Protein AF-A0A2P4P9B9-F1 (afdb_monomer)

pLDDT: mean 71.35, std 12.11, range [31.42, 93.81]

Solvent-accessible surface area (backbone atom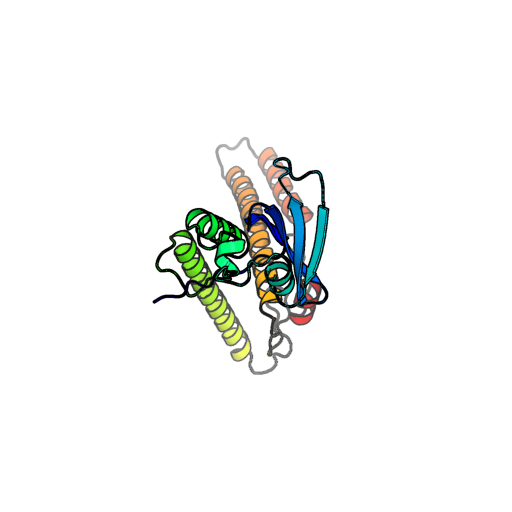s only — not comparable to full-atom values): 14260 Å² total; per-residue (Å²): 132,88,76,79,84,76,82,82,55,75,69,44,70,40,79,41,77,56,94,83,26,27,35,42,39,35,33,42,74,56,95,95,36,67,33,29,35,39,36,30,22,46,79,48,88,81,68,73,61,75,74,47,71,53,76,31,74,68,53,60,54,67,60,28,54,76,67,74,49,68,86,76,68,47,71,45,59,69,63,43,60,72,38,67,68,54,42,48,52,50,49,51,56,44,42,75,77,42,66,73,80,64,80,85,77,75,89,80,50,72,69,53,55,50,48,53,51,53,50,52,52,48,53,54,48,52,51,53,54,47,52,54,49,50,50,59,57,64,74,43,76,85,79,65,88,71,45,68,57,97,40,33,33,54,60,94,83,64,79,92,68,54,73,71,57,48,53,54,50,52,54,55,48,54,53,49,51,50,51,52,51,54,52,52,50,51,53,48,53,56,52,55,73,62,56,86,90,69,88,90,45,64,66,60,46,54,52,51,50,48,52,55,50,46,52,35,58,78,66,50,71,77,75,77,65,80,43,42,54,71,59,56,49,62,76,77,107

Radius of gyration: 29.85 Å; Cα contacts (8 Å, |Δi|>4): 187; chains: 1; bounding box: 79×37×82 Å

Structure (mmCIF, N/CA/C/O backbone):
data_AF-A0A2P4P9B9-F1
#
_entry.id   AF-A0A2P4P9B9-F1
#
loop_
_atom_site.group_PDB
_atom_site.id
_atom_site.type_symbol
_atom_site.label_atom_id
_atom_site.label_alt_id
_atom_site.label_comp_id
_atom_site.label_asym_id
_atom_site.label_entity_id
_atom_site.label_seq_id
_atom_site.pdbx_PDB_ins_code
_atom_site.Cartn_x
_atom_site.Cartn_y
_atom_site.Cartn_z
_atom_site.occupancy
_atom_site.B_iso_or_equiv
_atom_site.auth_seq_id
_atom_site.auth_comp_id
_atom_site.auth_asym_id
_atom_site.auth_atom_id
_atom_site.pdbx_PDB_model_num
ATOM 1 N N . THR A 1 1 ? 22.111 18.337 -2.304 1.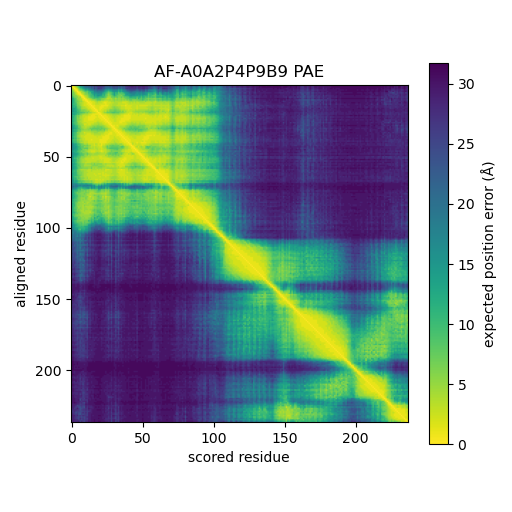00 34.78 1 THR A N 1
ATOM 2 C CA . THR A 1 1 ? 21.218 18.073 -3.449 1.00 34.78 1 THR A CA 1
ATOM 3 C C . THR A 1 1 ? 20.409 16.852 -3.102 1.00 34.78 1 THR A C 1
ATOM 5 O O . THR A 1 1 ? 20.948 15.753 -3.118 1.00 34.78 1 THR A O 1
ATOM 8 N N . ASP A 1 2 ? 19.164 17.063 -2.679 1.00 31.42 2 ASP A N 1
ATOM 9 C CA . ASP A 1 2 ? 18.254 15.993 -2.270 1.00 31.42 2 ASP A CA 1
ATOM 10 C C . ASP A 1 2 ? 17.990 15.059 -3.449 1.00 31.42 2 ASP A C 1
ATOM 12 O O . ASP A 1 2 ? 17.273 15.388 -4.394 1.00 31.42 2 ASP A O 1
ATOM 16 N N . GLN A 1 3 ? 18.625 13.889 -3.428 1.00 39.78 3 GLN A N 1
ATOM 17 C CA . GLN A 1 3 ? 18.337 12.828 -4.379 1.00 39.78 3 GLN A CA 1
ATOM 18 C C . GLN A 1 3 ? 17.002 12.205 -3.972 1.00 39.78 3 GLN A C 1
ATOM 20 O O . GLN A 1 3 ? 16.949 11.325 -3.115 1.00 39.78 3 GLN A O 1
ATOM 25 N N . SER A 1 4 ? 15.910 12.693 -4.565 1.00 45.78 4 SER A N 1
ATOM 26 C CA . SER A 1 4 ? 14.607 12.041 -4.457 1.00 45.78 4 SER A CA 1
ATOM 27 C C . SER A 1 4 ? 14.730 10.613 -4.989 1.00 45.78 4 SER A C 1
ATOM 29 O O . SER A 1 4 ? 14.919 10.402 -6.189 1.00 45.78 4 SER A O 1
ATOM 31 N N . LEU A 1 5 ? 14.639 9.624 -4.103 1.00 47.84 5 LEU A N 1
ATOM 32 C CA . LEU A 1 5 ? 14.632 8.219 -4.494 1.00 47.84 5 LEU A CA 1
ATOM 33 C C . LEU A 1 5 ? 13.287 7.918 -5.165 1.00 47.84 5 LEU A C 1
ATOM 35 O O . LEU A 1 5 ? 12.239 7.936 -4.521 1.00 47.84 5 LEU A O 1
ATOM 39 N N . ILE A 1 6 ? 13.305 7.669 -6.475 1.00 54.38 6 ILE A N 1
ATOM 40 C CA . ILE A 1 6 ? 12.120 7.235 -7.221 1.00 54.38 6 ILE A CA 1
ATOM 41 C C . ILE A 1 6 ? 12.088 5.704 -7.167 1.00 54.38 6 ILE A C 1
ATOM 43 O O . ILE A 1 6 ? 12.978 5.070 -7.742 1.00 54.38 6 ILE A O 1
ATOM 47 N N . PRO A 1 7 ? 11.103 5.078 -6.502 1.00 57.09 7 PRO A N 1
ATOM 48 C CA . PRO A 1 7 ? 10.979 3.633 -6.529 1.00 57.09 7 PRO A CA 1
ATOM 49 C C . PRO A 1 7 ? 10.625 3.186 -7.946 1.00 57.09 7 PRO A C 1
ATOM 51 O O . PRO A 1 7 ? 9.635 3.621 -8.537 1.00 57.09 7 PRO A O 1
ATOM 54 N N . LEU A 1 8 ? 11.453 2.301 -8.495 1.00 63.16 8 LEU A N 1
ATOM 55 C CA . LEU A 1 8 ? 11.172 1.626 -9.754 1.00 63.16 8 LEU A CA 1
ATOM 56 C C . LEU A 1 8 ? 10.030 0.634 -9.519 1.00 63.16 8 LEU A C 1
ATOM 58 O O . LEU A 1 8 ? 10.198 -0.358 -8.811 1.00 63.16 8 LEU A O 1
ATOM 62 N N . LEU A 1 9 ? 8.858 0.915 -10.089 1.00 66.56 9 LEU A N 1
ATOM 63 C CA . LEU A 1 9 ? 7.694 0.048 -9.934 1.00 66.56 9 LEU A CA 1
ATOM 64 C C . LEU A 1 9 ? 7.837 -1.225 -10.770 1.00 66.56 9 LEU A C 1
ATOM 66 O O . LEU A 1 9 ? 8.082 -1.179 -11.978 1.00 66.56 9 LEU A O 1
ATOM 70 N N . LEU A 1 10 ? 7.612 -2.368 -10.126 1.00 70.25 10 LEU A N 1
ATOM 71 C CA . LEU A 1 10 ? 7.466 -3.649 -10.805 1.00 70.25 10 LEU A CA 1
ATOM 72 C C . LEU A 1 10 ? 6.265 -3.598 -11.751 1.00 70.25 10 LEU A C 1
ATOM 74 O O . LEU A 1 10 ? 5.178 -3.157 -11.379 1.00 70.25 10 LEU A O 1
ATOM 78 N N . GLY A 1 11 ? 6.472 -4.027 -12.992 1.00 72.00 11 GLY A N 1
ATOM 79 C CA . GLY A 1 11 ? 5.486 -3.916 -14.060 1.00 72.00 11 GLY A CA 1
ATOM 80 C C . GLY A 1 11 ? 5.434 -2.542 -14.729 1.00 72.00 11 GLY A C 1
ATOM 81 O O . GLY A 1 11 ? 4.586 -2.348 -15.596 1.00 72.00 11 GLY A O 1
ATOM 82 N N . TYR A 1 12 ? 6.319 -1.595 -14.387 1.00 78.88 12 TYR A N 1
ATOM 83 C CA . TYR A 1 12 ? 6.424 -0.341 -15.133 1.00 78.88 12 TYR A CA 1
ATOM 84 C C . TYR A 1 12 ? 6.863 -0.622 -16.570 1.00 78.88 12 TYR A C 1
ATOM 86 O O . TYR A 1 12 ? 7.863 -1.306 -16.811 1.00 78.88 12 TYR A O 1
ATOM 94 N N . VAL A 1 13 ? 6.092 -0.094 -17.519 1.00 83.56 13 VAL A N 1
ATOM 95 C CA . VAL A 1 13 ? 6.304 -0.266 -18.953 1.00 83.56 13 VAL A CA 1
ATOM 96 C C . VAL A 1 13 ? 6.440 1.099 -19.601 1.00 83.56 13 VAL A C 1
ATOM 98 O O . VAL A 1 13 ? 5.583 1.958 -19.416 1.00 83.56 13 VAL A O 1
ATOM 101 N N . VAL A 1 14 ? 7.476 1.264 -20.418 1.00 85.69 14 VAL A N 1
ATOM 102 C CA . VAL A 1 14 ? 7.697 2.481 -21.203 1.00 85.69 14 VAL A CA 1
ATOM 103 C C . VAL A 1 14 ? 7.833 2.128 -22.667 1.00 85.69 14 VAL A C 1
ATOM 105 O O . VAL A 1 14 ? 8.554 1.201 -23.033 1.00 85.69 14 VAL A O 1
ATOM 108 N N . PHE A 1 15 ? 7.154 2.901 -23.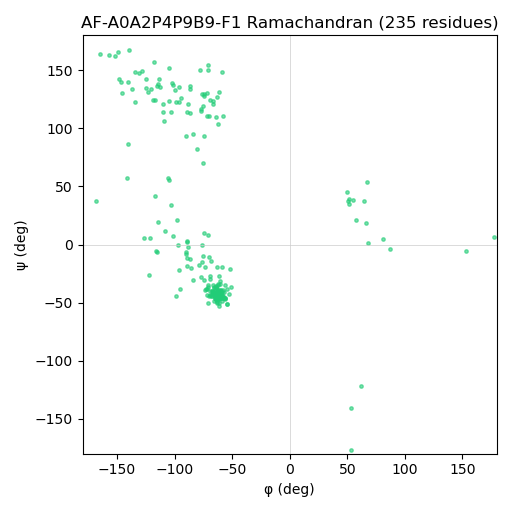504 1.00 86.44 15 PHE A N 1
ATOM 109 C CA . PHE A 1 15 ? 7.393 2.931 -24.935 1.00 86.44 15 PHE A CA 1
ATOM 110 C C . PHE A 1 15 ? 8.281 4.133 -25.236 1.00 86.44 15 PHE A C 1
ATOM 112 O O . PHE A 1 15 ? 7.951 5.255 -24.864 1.00 86.44 15 PHE A O 1
ATOM 119 N N . THR A 1 16 ? 9.430 3.894 -25.858 1.00 85.25 16 THR A N 1
ATOM 120 C CA . THR A 1 16 ? 10.444 4.929 -26.085 1.00 85.25 16 THR A CA 1
ATOM 121 C C . THR A 1 16 ? 11.067 4.805 -27.469 1.00 85.25 16 THR A C 1
ATOM 123 O O . THR A 1 16 ? 10.882 3.803 -28.169 1.00 85.25 16 THR A O 1
ATOM 126 N N . ILE A 1 17 ? 11.795 5.843 -27.870 1.00 84.69 17 ILE A N 1
ATOM 127 C CA . ILE A 1 17 ? 12.586 5.891 -29.094 1.00 84.69 17 ILE A CA 1
ATOM 128 C C . ILE A 1 17 ? 14.050 6.060 -28.691 1.00 84.69 17 ILE A C 1
ATOM 130 O O . ILE A 1 17 ? 14.399 7.020 -28.011 1.00 84.69 17 ILE A O 1
ATOM 134 N N . ALA A 1 18 ? 14.915 5.152 -29.139 1.00 81.19 18 ALA A N 1
ATOM 135 C CA . ALA A 1 18 ? 16.357 5.228 -28.925 1.00 81.19 18 ALA A CA 1
ATOM 136 C C . ALA A 1 18 ? 17.098 4.848 -30.214 1.00 81.19 18 ALA A C 1
ATOM 138 O O . ALA A 1 18 ? 16.723 3.894 -30.890 1.00 81.19 18 ALA A O 1
ATOM 139 N N . GLY A 1 19 ? 18.116 5.619 -30.612 1.00 76.88 19 GLY A N 1
ATOM 140 C CA . GLY A 1 19 ? 18.885 5.346 -31.840 1.00 76.88 19 GLY A CA 1
ATOM 141 C C . GLY A 1 19 ? 18.022 5.159 -33.092 1.00 76.88 19 GLY A C 1
ATOM 142 O O . GLY A 1 19 ? 18.294 4.274 -33.898 1.00 76.88 19 GLY A O 1
ATOM 143 N N . LYS A 1 20 ? 16.953 5.960 -33.230 1.00 84.69 20 LYS A N 1
ATOM 144 C CA . LYS A 1 20 ? 15.941 5.902 -34.308 1.00 84.69 20 LYS A CA 1
ATOM 145 C C . LYS A 1 20 ? 15.029 4.667 -34.306 1.00 84.69 20 LYS A C 1
ATOM 147 O O . LYS A 1 20 ? 14.160 4.566 -35.168 1.00 84.69 20 LYS A O 1
ATOM 152 N N . LYS A 1 21 ? 15.177 3.762 -33.340 1.00 88.00 21 LYS A N 1
ATOM 153 C CA . LYS A 1 21 ? 14.340 2.570 -33.182 1.00 88.00 21 LYS A CA 1
ATOM 154 C C . LYS A 1 21 ? 13.364 2.735 -32.030 1.00 88.00 21 LYS A C 1
ATOM 156 O O . LYS A 1 21 ? 13.628 3.452 -31.067 1.00 88.00 21 LYS A O 1
ATOM 161 N N . ARG A 1 22 ? 12.227 2.061 -32.137 1.00 89.62 22 ARG A N 1
ATOM 162 C CA . ARG A 1 22 ? 11.167 2.038 -31.133 1.00 89.62 22 ARG A CA 1
ATOM 163 C C . ARG A 1 22 ? 11.304 0.828 -30.239 1.00 89.62 22 ARG A C 1
ATOM 165 O O . ARG A 1 22 ? 11.503 -0.290 -30.714 1.00 89.62 22 ARG A O 1
ATOM 172 N N . PHE A 1 23 ? 11.146 1.065 -28.945 1.00 89.62 23 PHE A N 1
ATOM 173 C CA . PHE A 1 23 ? 11.275 0.044 -27.924 1.00 89.62 23 PHE A CA 1
ATOM 174 C C . PHE A 1 23 ? 10.092 0.057 -26.971 1.00 89.62 23 PHE A C 1
ATOM 176 O O . PHE A 1 23 ? 9.546 1.111 -26.654 1.00 89.62 23 PHE A O 1
ATOM 183 N N . LYS A 1 24 ? 9.749 -1.129 -26.473 1.00 91.81 24 LYS A N 1
ATOM 184 C CA . LYS A 1 24 ? 8.963 -1.315 -25.254 1.00 91.81 24 LYS A CA 1
ATOM 185 C C . LYS A 1 24 ? 9.893 -1.882 -24.198 1.00 91.81 24 LYS A C 1
ATOM 187 O O . LYS A 1 24 ? 10.447 -2.958 -24.406 1.00 91.81 24 LYS A O 1
ATOM 192 N N . LEU A 1 25 ? 10.039 -1.183 -23.088 1.00 88.94 25 LEU A N 1
ATOM 193 C CA . LEU A 1 25 ? 10.892 -1.557 -21.968 1.00 88.94 25 LEU A CA 1
ATOM 194 C C . LEU A 1 25 ? 10.014 -1.868 -20.768 1.00 88.94 25 LEU A C 1
ATOM 196 O O . LEU A 1 25 ? 8.961 -1.256 -20.590 1.00 88.94 25 LEU A O 1
ATOM 200 N N . SER A 1 26 ? 10.387 -2.861 -19.977 1.00 88.06 26 SER A N 1
ATOM 201 C CA . SER A 1 26 ? 9.594 -3.302 -18.835 1.00 88.06 26 SER A CA 1
ATOM 202 C C . SER A 1 26 ? 10.490 -3.817 -17.722 1.00 88.06 26 SER A C 1
ATOM 204 O O . SER A 1 26 ? 11.498 -4.472 -17.986 1.00 88.06 26 SER A O 1
ATOM 206 N N . ILE A 1 27 ? 10.103 -3.537 -16.483 1.00 85.56 27 ILE A N 1
ATOM 207 C CA . ILE A 1 27 ? 10.753 -4.087 -15.292 1.00 85.56 27 ILE A CA 1
ATOM 208 C C . ILE A 1 27 ? 9.841 -5.167 -14.730 1.00 85.56 27 ILE A C 1
ATOM 210 O O . ILE A 1 27 ? 8.672 -4.917 -14.450 1.00 85.56 27 ILE A O 1
ATOM 214 N N . LEU A 1 28 ? 10.368 -6.372 -14.599 1.00 85.12 28 LEU A N 1
ATOM 215 C CA . LEU A 1 28 ? 9.669 -7.547 -14.104 1.00 85.12 28 LEU A CA 1
ATOM 216 C C . LEU A 1 28 ? 10.357 -8.031 -12.825 1.00 85.12 28 LEU A C 1
ATOM 218 O O . LEU A 1 28 ? 11.539 -7.769 -12.610 1.00 85.12 28 LEU A O 1
ATOM 222 N N . GLU A 1 29 ? 9.627 -8.769 -12.001 1.00 83.31 29 GLU A N 1
ATOM 223 C CA . GLU A 1 29 ? 10.186 -9.516 -10.875 1.00 83.31 29 GLU A CA 1
ATOM 224 C C . GLU A 1 29 ? 10.037 -11.011 -11.149 1.00 83.31 29 GLU A C 1
ATOM 226 O O . GLU A 1 29 ? 8.984 -11.470 -11.592 1.00 83.31 29 GLU A O 1
ATOM 231 N N . SER A 1 30 ? 11.091 -11.776 -10.884 1.00 80.88 30 SER A N 1
ATOM 232 C CA . SER A 1 30 ? 11.029 -13.235 -10.827 1.00 80.88 30 SER A CA 1
ATOM 233 C C . SER A 1 30 ? 12.002 -13.730 -9.768 1.00 80.88 30 SER A C 1
ATOM 235 O O . SER A 1 30 ? 13.158 -13.312 -9.759 1.00 80.88 30 SER A O 1
ATOM 237 N N . ASN A 1 31 ? 11.546 -14.606 -8.870 1.00 83.88 31 ASN A N 1
ATOM 238 C CA . ASN A 1 31 ? 12.357 -15.169 -7.783 1.00 83.88 31 ASN A CA 1
ATOM 239 C C . ASN A 1 31 ? 13.119 -14.098 -6.972 1.00 83.88 31 ASN A C 1
ATOM 241 O O . ASN A 1 31 ? 14.316 -14.240 -6.726 1.00 83.88 31 ASN A O 1
ATOM 245 N N . ASN A 1 32 ? 12.438 -13.006 -6.602 1.00 77.31 32 ASN A N 1
ATOM 246 C CA . ASN A 1 32 ? 13.001 -11.845 -5.897 1.00 77.31 32 ASN A CA 1
ATOM 247 C C . ASN A 1 32 ? 14.172 -11.155 -6.632 1.00 77.31 32 ASN A C 1
ATOM 249 O O . ASN A 1 32 ? 14.973 -10.451 -6.017 1.00 77.31 32 ASN A O 1
ATOM 253 N N . GLN A 1 33 ? 14.301 -11.353 -7.947 1.00 80.06 33 GLN A N 1
ATOM 254 C CA . GLN A 1 33 ? 15.285 -10.681 -8.791 1.00 80.06 33 GLN A CA 1
ATOM 255 C C . GLN A 1 33 ? 14.585 -9.793 -9.819 1.00 80.06 33 GLN A C 1
ATOM 257 O O . GLN A 1 33 ? 13.605 -10.195 -10.452 1.00 80.06 33 GLN A O 1
ATOM 262 N N . LEU A 1 34 ? 15.121 -8.583 -10.002 1.00 82.56 34 LEU A N 1
ATOM 263 C CA . LEU A 1 34 ? 14.680 -7.682 -11.060 1.00 82.56 34 LEU A CA 1
ATOM 264 C C . LEU A 1 34 ? 15.153 -8.199 -12.416 1.00 82.56 34 LEU A C 1
ATOM 266 O O . LEU A 1 34 ? 16.332 -8.496 -12.619 1.00 82.56 34 LEU A O 1
ATOM 270 N N . LEU A 1 35 ? 14.217 -8.265 -13.351 1.00 86.88 35 LEU A 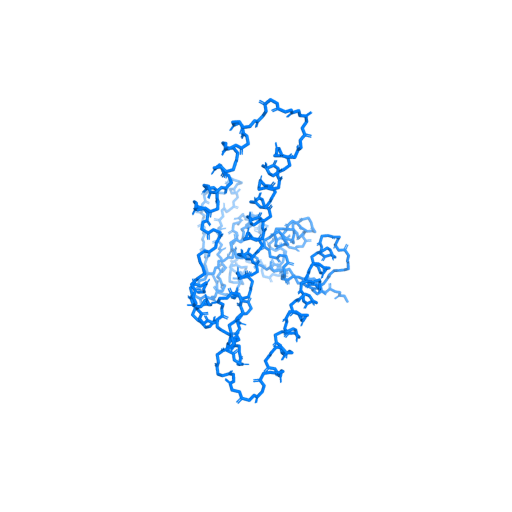N 1
ATOM 271 C CA . LEU A 1 35 ? 14.458 -8.624 -14.734 1.00 86.88 35 LEU A CA 1
ATOM 272 C C . LEU A 1 35 ? 14.031 -7.477 -15.638 1.00 86.88 35 LEU A C 1
ATOM 274 O O . LEU A 1 35 ? 12.944 -6.919 -15.512 1.00 86.88 35 LEU A O 1
ATOM 278 N N . PHE A 1 36 ? 14.889 -7.147 -16.586 1.00 87.38 36 PHE A N 1
ATOM 279 C CA . PHE A 1 36 ? 14.718 -6.023 -17.486 1.00 87.38 36 PHE A CA 1
ATOM 280 C C . PHE A 1 36 ? 14.407 -6.560 -18.868 1.00 87.38 36 PHE A C 1
ATOM 282 O O . PHE A 1 36 ? 15.250 -7.143 -19.548 1.00 87.38 36 PHE A O 1
ATOM 289 N N . TYR A 1 37 ? 13.147 -6.423 -19.248 1.00 90.56 37 TYR A N 1
ATOM 290 C CA . TYR A 1 37 ? 12.629 -6.948 -20.493 1.00 90.56 37 TYR A CA 1
ATOM 291 C C . TYR A 1 37 ? 12.515 -5.842 -21.531 1.00 90.56 37 TYR A C 1
ATOM 293 O O . TYR A 1 37 ? 12.029 -4.750 -21.234 1.00 90.56 37 TYR A O 1
ATOM 301 N N . TRP A 1 38 ? 12.916 -6.130 -22.765 1.00 91.81 38 TRP A N 1
ATOM 302 C CA . TRP A 1 38 ? 12.763 -5.206 -23.880 1.00 91.81 38 TRP A CA 1
ATOM 303 C C . TRP A 1 38 ? 12.222 -5.893 -25.129 1.00 91.81 38 TRP A C 1
ATOM 305 O O . TRP A 1 38 ? 12.512 -7.057 -25.407 1.00 91.81 38 TRP A O 1
ATOM 315 N N . LYS A 1 39 ? 11.459 -5.133 -25.915 1.00 93.81 39 LYS A N 1
ATOM 316 C CA . LYS A 1 39 ? 11.067 -5.444 -27.294 1.00 93.81 39 LYS A CA 1
ATOM 317 C C . LYS A 1 39 ? 11.469 -4.291 -28.199 1.00 93.81 39 LYS A C 1
ATOM 319 O O . LYS A 1 39 ? 11.324 -3.138 -27.806 1.00 93.81 39 LYS A O 1
ATOM 324 N N . GLU A 1 40 ? 11.921 -4.610 -29.399 1.00 92.62 40 GLU A N 1
ATOM 325 C CA . GLU A 1 40 ? 12.298 -3.663 -30.446 1.00 92.62 40 GLU A CA 1
ATOM 326 C C . GLU A 1 40 ? 11.341 -3.796 -31.634 1.00 92.62 40 GLU A C 1
ATOM 328 O O . GLU A 1 40 ? 10.961 -4.909 -32.004 1.00 92.62 40 GLU A O 1
ATOM 333 N N . PHE A 1 41 ? 10.941 -2.658 -32.198 1.00 92.88 41 PHE A N 1
ATOM 334 C CA . PHE A 1 41 ? 9.897 -2.539 -33.224 1.00 92.88 41 PHE A CA 1
ATOM 335 C C . PHE A 1 41 ? 10.370 -1.775 -34.472 1.00 92.88 41 PHE A C 1
ATOM 337 O O . PHE A 1 41 ? 9.590 -1.472 -35.371 1.00 92.88 41 PHE A O 1
ATOM 344 N N . GLY A 1 42 ? 11.649 -1.415 -34.552 1.00 90.00 42 GLY A N 1
ATOM 345 C CA . GLY A 1 42 ? 12.203 -0.636 -35.650 1.00 90.00 42 GLY A CA 1
ATOM 346 C C . GLY A 1 42 ? 11.546 0.733 -35.741 1.00 90.00 42 GLY A C 1
ATOM 347 O O . GLY A 1 42 ? 11.568 1.518 -34.792 1.00 90.00 42 GLY A O 1
ATOM 348 N N . PHE A 1 43 ? 10.953 1.017 -36.895 1.00 88.88 43 PHE A N 1
ATOM 349 C CA . PHE A 1 43 ? 10.262 2.274 -37.162 1.00 88.88 43 PHE A CA 1
ATOM 350 C C . PHE A 1 43 ? 8.744 2.190 -36.952 1.00 88.88 43 PHE A C 1
ATOM 352 O O . PHE A 1 43 ? 8.079 3.209 -37.115 1.00 88.88 43 PHE A O 1
ATOM 359 N N . ASP A 1 44 ? 8.209 1.026 -36.561 1.00 87.75 44 ASP A N 1
ATOM 360 C CA . ASP A 1 44 ? 6.769 0.815 -36.391 1.00 87.75 44 ASP A CA 1
ATOM 361 C C . ASP A 1 44 ? 6.208 1.696 -35.266 1.00 87.75 44 ASP A C 1
ATOM 363 O O . ASP A 1 44 ? 6.486 1.493 -34.082 1.00 87.75 44 ASP A O 1
ATOM 367 N N . THR A 1 45 ? 5.413 2.692 -35.651 1.00 85.44 45 THR A N 1
ATOM 368 C CA . THR A 1 45 ? 4.754 3.640 -34.747 1.00 85.44 45 THR A CA 1
ATOM 369 C C . THR A 1 45 ? 3.585 3.027 -33.987 1.00 85.44 45 THR A C 1
ATOM 371 O O . THR A 1 45 ? 3.204 3.571 -32.953 1.00 85.44 45 THR A O 1
ATOM 374 N N . LEU A 1 46 ? 3.037 1.907 -34.463 1.00 88.38 46 LEU A N 1
ATOM 375 C CA . LEU A 1 46 ? 1.917 1.206 -33.840 1.00 88.38 46 LEU A CA 1
ATOM 376 C C . LEU A 1 46 ? 2.380 0.153 -32.823 1.00 88.38 46 LEU A C 1
ATOM 378 O O . LEU A 1 46 ? 1.555 -0.374 -32.080 1.00 88.38 46 LEU A O 1
ATOM 382 N N . TYR A 1 47 ? 3.688 -0.127 -32.742 1.00 85.94 47 TYR A N 1
ATOM 383 C CA . TYR A 1 47 ? 4.284 -1.099 -31.812 1.00 85.94 47 TYR A CA 1
ATOM 384 C C . TYR A 1 47 ? 3.669 -2.507 -31.915 1.00 85.94 47 TYR A C 1
ATOM 386 O O . TYR A 1 47 ? 3.492 -3.214 -30.917 1.00 85.94 47 TYR A O 1
ATOM 394 N N . THR A 1 48 ? 3.353 -2.923 -33.135 1.00 87.12 48 THR A N 1
ATOM 395 C CA . THR A 1 48 ? 2.723 -4.206 -33.460 1.00 87.12 48 THR A CA 1
ATOM 396 C C . THR A 1 48 ? 3.746 -5.234 -33.932 1.00 87.12 48 THR A C 1
ATOM 398 O O . THR A 1 48 ? 3.764 -6.370 -33.450 1.00 87.12 48 THR A O 1
ATOM 401 N N . GLU A 1 49 ? 4.668 -4.832 -34.805 1.00 89.69 49 GLU A N 1
ATOM 402 C CA . GLU A 1 49 ? 5.646 -5.728 -35.409 1.00 89.69 49 GLU A CA 1
ATOM 403 C C . GLU A 1 49 ? 6.929 -5.812 -34.586 1.00 89.69 49 GLU A C 1
ATOM 405 O O . GLU A 1 49 ? 7.882 -5.048 -34.753 1.00 89.69 49 GLU A O 1
ATOM 410 N N . LYS A 1 50 ? 6.986 -6.807 -33.702 1.00 92.31 50 LYS A N 1
ATOM 411 C CA . LYS A 1 50 ? 8.200 -7.104 -32.941 1.00 92.31 50 LYS A CA 1
ATOM 412 C C . LYS A 1 50 ? 9.311 -7.610 -33.867 1.00 92.31 50 LYS A C 1
ATOM 414 O O . LYS A 1 50 ? 9.183 -8.679 -34.460 1.00 92.31 50 LYS A O 1
ATOM 419 N N . LYS A 1 51 ? 10.440 -6.904 -33.893 1.00 91.94 51 LYS A N 1
ATOM 420 C CA . LYS A 1 51 ? 11.653 -7.280 -34.634 1.00 91.94 51 LYS A CA 1
ATOM 421 C C . LYS A 1 51 ? 12.658 -8.030 -33.759 1.00 91.94 51 LYS A C 1
ATOM 423 O O . LYS A 1 51 ? 13.239 -9.018 -34.195 1.00 91.94 51 LYS A O 1
ATOM 428 N N . ALA A 1 52 ? 12.806 -7.635 -32.495 1.00 92.25 52 ALA A N 1
ATOM 429 C CA . ALA A 1 52 ? 13.650 -8.340 -31.532 1.00 92.25 52 ALA A CA 1
ATOM 430 C C . ALA A 1 52 ? 13.122 -8.209 -30.099 1.00 92.25 52 ALA A C 1
ATOM 432 O O . ALA A 1 52 ? 12.252 -7.390 -29.804 1.00 92.25 52 ALA A O 1
ATOM 433 N N . GLN A 1 53 ? 13.640 -9.040 -29.196 1.00 93.75 53 GLN A N 1
ATOM 434 C CA . GLN A 1 53 ? 13.389 -8.932 -27.761 1.00 93.75 53 GLN A CA 1
ATOM 435 C C . GLN A 1 53 ? 14.562 -9.490 -26.960 1.00 93.75 53 GLN A C 1
ATOM 437 O O . GLN A 1 53 ? 15.337 -10.295 -27.479 1.00 93.75 53 GLN A O 1
ATOM 442 N N . GLY A 1 54 ? 14.630 -9.122 -25.688 1.00 90.50 54 GLY A N 1
ATOM 443 C CA . GLY A 1 54 ? 15.596 -9.666 -24.745 1.00 90.50 54 GLY A CA 1
ATOM 444 C C . GLY A 1 54 ? 15.128 -9.520 -23.305 1.00 90.50 54 GLY A C 1
ATOM 445 O O . GLY A 1 54 ? 14.201 -8.767 -23.005 1.00 90.50 54 GLY A O 1
ATOM 446 N N . LEU A 1 55 ? 15.762 -10.292 -22.430 1.00 89.50 55 LEU A N 1
ATOM 447 C CA . LEU A 1 55 ? 15.530 -10.296 -20.993 1.00 89.50 55 LEU A CA 1
ATOM 448 C C . LEU A 1 55 ? 16.892 -10.289 -20.305 1.00 89.50 55 LEU A C 1
ATOM 450 O O . LEU A 1 55 ? 17.712 -11.173 -20.547 1.00 89.50 55 LEU A O 1
ATOM 454 N N . GLU A 1 56 ? 17.133 -9.289 -19.472 1.00 84.56 56 GLU A N 1
ATOM 455 C CA . GLU A 1 56 ? 18.447 -9.015 -18.900 1.00 84.56 56 GLU A CA 1
ATOM 456 C C . GLU A 1 56 ? 18.371 -8.888 -17.377 1.00 84.56 56 GLU A C 1
ATOM 458 O O . GLU A 1 56 ? 17.359 -8.470 -16.817 1.00 84.56 56 GLU A O 1
ATOM 463 N N . ARG A 1 57 ? 19.461 -9.260 -16.695 1.00 82.75 57 ARG A N 1
ATOM 464 C CA . ARG A 1 57 ? 19.616 -9.087 -15.238 1.00 82.75 57 ARG A CA 1
ATOM 465 C C . ARG A 1 57 ? 20.377 -7.813 -14.869 1.00 82.75 57 ARG A C 1
ATOM 467 O O . ARG A 1 57 ? 20.241 -7.315 -13.760 1.00 82.75 57 ARG A O 1
ATOM 474 N N . VAL A 1 58 ? 21.174 -7.282 -15.796 1.00 81.31 58 VAL A N 1
ATOM 475 C CA . VAL A 1 58 ? 22.057 -6.126 -15.575 1.00 81.31 58 VAL A CA 1
ATOM 476 C C . VAL A 1 58 ? 21.456 -4.892 -16.253 1.00 81.31 58 VAL A C 1
ATOM 478 O O . VAL A 1 58 ? 22.060 -4.285 -17.138 1.00 81.31 58 VAL A O 1
ATOM 481 N N . ALA A 1 59 ? 20.219 -4.557 -15.872 1.00 81.19 59 ALA A N 1
ATOM 482 C CA . ALA A 1 59 ? 19.434 -3.509 -16.521 1.00 81.19 59 ALA A CA 1
ATOM 483 C C . ALA A 1 59 ? 19.342 -3.714 -18.045 1.00 81.19 59 ALA A C 1
ATOM 485 O O . ALA A 1 59 ? 19.209 -4.843 -18.499 1.00 81.19 59 ALA A O 1
ATOM 486 N N . PHE A 1 60 ? 19.411 -2.636 -18.826 1.00 82.56 60 PHE A N 1
ATOM 487 C CA . PHE A 1 60 ? 19.425 -2.681 -20.292 1.00 82.56 60 PHE A CA 1
ATOM 488 C C . PHE A 1 60 ? 20.839 -2.574 -20.868 1.00 82.56 60 PHE A C 1
ATOM 490 O O . PHE A 1 60 ? 21.007 -2.146 -22.007 1.00 82.56 60 PHE A O 1
ATOM 497 N N . HIS A 1 61 ? 21.876 -2.884 -20.087 1.00 82.12 61 HIS A N 1
ATOM 498 C CA . HIS A 1 61 ? 23.257 -2.645 -20.499 1.00 82.12 61 HIS A CA 1
ATOM 499 C C . HIS A 1 61 ? 23.619 -3.385 -21.797 1.00 82.12 61 HIS A C 1
ATOM 501 O O . HIS A 1 61 ? 24.217 -2.794 -22.699 1.00 82.12 61 HIS A O 1
ATOM 507 N N . TYR A 1 62 ? 23.219 -4.654 -21.931 1.00 83.25 62 TYR A N 1
ATOM 508 C CA . TYR A 1 62 ? 23.531 -5.433 -23.130 1.00 83.25 62 TYR A CA 1
ATOM 509 C C . TYR A 1 62 ? 22.706 -4.969 -24.326 1.00 83.25 62 TYR A C 1
ATOM 511 O O . TYR A 1 62 ? 23.245 -4.869 -25.429 1.00 83.25 62 TYR A O 1
ATOM 519 N N . MET A 1 63 ? 21.433 -4.626 -24.110 1.00 87.12 63 MET A N 1
ATOM 520 C CA . MET A 1 63 ? 20.592 -3.989 -25.123 1.00 87.12 63 MET A CA 1
ATOM 521 C C . MET A 1 63 ? 21.249 -2.716 -25.660 1.00 87.12 63 MET A C 1
ATOM 523 O O . MET A 1 63 ? 21.433 -2.581 -26.868 1.00 87.12 63 MET A O 1
ATOM 527 N N . LEU A 1 64 ? 21.670 -1.813 -24.773 1.00 85.62 64 LEU A N 1
ATOM 528 C CA . LEU A 1 64 ? 22.279 -0.544 -25.162 1.00 85.62 64 LEU A CA 1
ATOM 529 C C . LEU A 1 64 ? 23.557 -0.760 -25.967 1.00 85.62 64 LEU A C 1
ATOM 531 O O . LEU A 1 64 ? 23.700 -0.187 -27.044 1.00 85.62 64 LEU A O 1
ATOM 535 N N . LYS A 1 65 ? 24.435 -1.656 -25.508 1.00 85.19 65 LYS A N 1
ATOM 536 C CA . LYS A 1 65 ? 25.660 -2.012 -26.231 1.00 85.19 65 LYS A CA 1
ATOM 537 C C . LYS A 1 65 ? 25.361 -2.599 -27.614 1.00 85.19 65 LYS A C 1
ATOM 539 O O . LYS A 1 65 ? 26.000 -2.226 -28.592 1.00 85.19 65 LYS A O 1
ATOM 544 N N . LYS A 1 66 ? 24.358 -3.478 -27.720 1.00 85.38 66 LYS A N 1
ATOM 545 C CA . LYS A 1 66 ? 23.954 -4.112 -28.986 1.00 85.38 66 LYS A CA 1
ATOM 546 C C . LYS A 1 66 ? 23.495 -3.098 -30.037 1.00 85.38 66 LYS A C 1
ATOM 548 O O . LYS A 1 66 ? 23.707 -3.325 -31.225 1.00 85.38 66 LYS A O 1
ATOM 553 N N . TYR A 1 67 ? 22.853 -2.011 -29.617 1.00 85.81 67 TYR A N 1
ATOM 554 C CA . TYR A 1 67 ? 22.335 -0.983 -30.523 1.00 85.81 67 TYR A CA 1
ATOM 555 C C . TYR A 1 67 ? 23.222 0.271 -30.614 1.00 85.81 67 TYR A C 1
ATOM 557 O O . TYR A 1 67 ? 22.804 1.237 -31.249 1.00 85.81 67 TYR A O 1
ATOM 565 N N . GLY A 1 68 ? 24.422 0.270 -30.016 1.00 83.38 68 GLY A N 1
ATOM 566 C CA . GLY A 1 68 ? 25.326 1.431 -30.017 1.00 83.38 68 GLY A CA 1
ATOM 567 C C . GLY A 1 68 ? 24.759 2.641 -29.264 1.00 83.38 68 GLY A C 1
ATOM 568 O O . GLY A 1 68 ? 24.883 3.776 -29.715 1.00 83.38 68 GLY A O 1
ATOM 569 N N . LEU A 1 69 ? 24.052 2.387 -28.160 1.00 80.25 69 LEU A N 1
ATOM 570 C CA . LEU A 1 69 ? 23.370 3.376 -27.312 1.00 80.25 69 LEU A CA 1
ATOM 571 C C . LEU A 1 69 ? 24.064 3.579 -25.954 1.00 80.25 69 LEU A C 1
ATOM 573 O O . LEU A 1 69 ? 23.487 4.172 -25.040 1.00 80.25 69 LEU A O 1
ATOM 577 N N . ASP A 1 70 ? 25.272 3.046 -25.817 1.00 69.94 70 ASP A N 1
ATOM 578 C CA . ASP A 1 70 ? 26.106 2.987 -24.617 1.00 69.94 70 ASP A CA 1
ATOM 579 C C . ASP A 1 70 ? 26.674 4.345 -24.176 1.00 69.94 70 ASP A C 1
ATOM 581 O O . ASP A 1 70 ? 27.170 4.471 -23.059 1.00 69.94 70 ASP A O 1
ATOM 585 N N . SER A 1 71 ? 26.561 5.377 -25.012 1.00 56.78 71 SER A N 1
ATOM 586 C CA . SER A 1 71 ? 27.383 6.581 -24.904 1.00 56.78 71 SER A CA 1
ATOM 587 C C . SER A 1 71 ? 26.879 7.710 -24.000 1.00 56.78 71 SER A C 1
ATOM 589 O O . SER A 1 71 ? 27.617 8.675 -23.883 1.00 56.78 71 SER A O 1
ATOM 591 N N . ASN A 1 72 ? 25.699 7.637 -23.360 1.00 53.47 72 ASN A N 1
ATOM 592 C CA . ASN A 1 72 ? 25.277 8.579 -22.284 1.00 53.47 72 ASN A CA 1
ATOM 593 C C . ASN A 1 72 ? 23.856 8.350 -21.731 1.00 53.47 72 ASN A C 1
ATOM 595 O O . ASN A 1 72 ? 23.345 9.147 -20.941 1.00 53.47 72 ASN A O 1
ATOM 59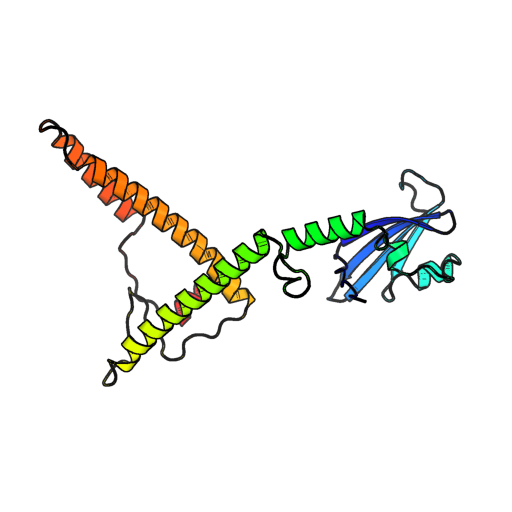9 N N . ASN A 1 73 ? 23.172 7.282 -22.139 1.00 60.19 73 ASN A N 1
ATOM 600 C CA . ASN A 1 73 ? 21.782 7.082 -21.754 1.00 60.19 73 ASN A CA 1
ATOM 601 C C . ASN A 1 73 ? 21.707 6.422 -20.377 1.00 60.19 73 ASN A C 1
ATOM 603 O O . ASN A 1 73 ? 21.777 5.198 -20.251 1.00 60.19 73 ASN A O 1
ATOM 607 N N . SER A 1 74 ? 21.559 7.236 -19.330 1.00 67.25 74 SER A N 1
ATOM 608 C CA . SER A 1 74 ? 21.209 6.715 -18.013 1.00 67.25 74 SER A CA 1
ATOM 609 C C . SER A 1 74 ? 19.876 5.962 -18.103 1.00 67.25 74 SER A C 1
ATOM 611 O O . SER A 1 74 ? 18.988 6.312 -18.885 1.00 67.25 74 SER A O 1
ATOM 613 N N . ILE A 1 75 ? 19.706 4.926 -17.277 1.00 68.75 75 ILE A N 1
ATOM 614 C CA . ILE A 1 75 ? 18.433 4.191 -17.166 1.00 68.75 75 ILE A CA 1
ATOM 615 C C . ILE A 1 75 ? 17.272 5.173 -16.946 1.00 68.75 75 ILE A C 1
ATOM 617 O O . ILE A 1 75 ? 16.201 5.005 -17.518 1.00 68.75 75 ILE A O 1
ATOM 621 N N . GLN A 1 76 ? 17.509 6.245 -16.188 1.00 70.75 76 GLN A N 1
ATOM 622 C CA . GLN A 1 76 ? 16.520 7.292 -15.949 1.00 70.75 76 GLN A CA 1
ATOM 623 C C . GLN A 1 76 ? 16.035 7.944 -17.250 1.00 70.75 76 GLN A C 1
ATOM 625 O O . GLN A 1 76 ? 14.830 8.075 -17.439 1.00 70.75 76 GLN A O 1
ATOM 630 N N . TYR A 1 77 ? 16.946 8.293 -18.162 1.00 75.00 77 TYR A N 1
ATOM 631 C CA . TYR A 1 77 ? 16.602 8.891 -19.453 1.00 75.00 77 TYR A CA 1
ATOM 632 C C . TYR A 1 77 ? 15.783 7.931 -20.324 1.00 75.00 77 TYR A C 1
ATOM 634 O O . TYR A 1 77 ? 14.757 8.294 -20.892 1.00 75.00 77 TYR A O 1
ATOM 642 N N . ILE A 1 78 ? 16.194 6.664 -20.366 1.00 73.12 78 ILE A N 1
ATOM 643 C CA . ILE A 1 78 ? 15.550 5.626 -21.178 1.00 73.12 78 ILE A CA 1
ATOM 644 C C . ILE A 1 78 ? 14.110 5.346 -20.718 1.00 73.12 78 ILE A C 1
ATOM 646 O O . ILE A 1 78 ? 13.229 5.092 -21.540 1.00 73.12 78 ILE A O 1
ATOM 650 N N . PHE A 1 79 ? 13.867 5.415 -19.409 1.00 71.69 79 PHE A N 1
ATOM 651 C CA . PHE A 1 79 ? 12.549 5.218 -18.804 1.00 71.69 79 PHE A CA 1
ATOM 652 C C . PHE A 1 79 ? 11.707 6.495 -18.686 1.00 71.69 79 PHE A C 1
ATOM 654 O O . PHE A 1 79 ? 10.608 6.445 -18.127 1.00 71.69 79 PHE A O 1
ATOM 661 N N . GLY A 1 80 ? 12.203 7.637 -19.172 1.00 72.31 80 GLY A N 1
ATOM 662 C CA . GLY A 1 80 ? 11.517 8.921 -19.026 1.00 72.31 80 GLY A CA 1
ATOM 663 C C . GLY A 1 80 ? 11.420 9.405 -17.574 1.00 72.31 80 GLY A C 1
ATOM 664 O O . GLY A 1 80 ? 10.605 10.268 -17.267 1.00 72.31 80 GLY A O 1
ATOM 665 N N . LEU A 1 81 ? 12.248 8.875 -16.666 1.00 72.25 81 LEU A N 1
ATOM 666 C CA . LEU A 1 81 ? 12.317 9.297 -15.257 1.00 72.25 81 LEU A CA 1
ATOM 667 C C . LEU A 1 81 ? 13.053 10.633 -15.079 1.00 72.25 81 LEU A C 1
ATOM 669 O O . LEU A 1 81 ? 13.202 11.117 -13.964 1.00 72.25 81 LEU A O 1
ATOM 673 N N . ASN A 1 82 ? 13.524 11.226 -16.172 1.00 73.44 82 ASN A N 1
ATOM 674 C CA . ASN A 1 82 ? 13.982 12.607 -16.240 1.00 73.44 82 ASN A CA 1
ATOM 675 C C . ASN A 1 82 ? 12.838 13.599 -16.518 1.00 73.44 82 ASN A C 1
ATOM 677 O O . ASN A 1 82 ? 13.056 14.801 -16.398 1.00 73.44 82 ASN A O 1
ATOM 681 N N . VAL A 1 83 ? 11.646 13.127 -16.905 1.00 78.50 83 VAL A N 1
ATOM 682 C CA . VAL A 1 83 ? 10.480 13.980 -17.172 1.00 78.50 83 VAL A CA 1
ATOM 683 C C . VAL A 1 83 ? 9.728 14.214 -15.857 1.00 78.50 83 VAL A C 1
ATOM 685 O O . VAL A 1 83 ? 9.141 13.264 -15.329 1.00 78.50 83 VAL A O 1
ATOM 688 N N . PRO A 1 84 ? 9.688 15.451 -15.322 1.00 75.19 84 PRO A N 1
ATOM 689 C CA . PRO A 1 84 ? 9.095 15.723 -14.010 1.00 75.19 84 PRO A CA 1
ATOM 690 C C . PRO A 1 84 ? 7.635 15.273 -13.894 1.00 75.19 84 PRO A C 1
ATOM 692 O O . PRO A 1 84 ? 7.216 14.779 -12.854 1.00 75.19 84 PRO A O 1
ATOM 695 N N . GLU A 1 85 ? 6.866 15.372 -14.976 1.00 79.12 85 GLU A N 1
ATOM 696 C CA . GLU A 1 85 ? 5.457 14.964 -15.028 1.00 79.12 85 GLU A CA 1
ATOM 697 C C . GLU A 1 85 ? 5.278 13.451 -14.853 1.00 79.12 85 GLU A C 1
ATOM 699 O O . GLU A 1 85 ? 4.373 13.009 -14.145 1.00 79.12 85 GLU A O 1
ATOM 704 N N . ILE A 1 86 ? 6.149 12.648 -15.476 1.00 75.19 86 ILE A N 1
ATOM 705 C CA . ILE A 1 86 ? 6.145 11.186 -15.336 1.00 75.19 86 ILE A CA 1
ATOM 706 C C . ILE A 1 86 ? 6.548 10.819 -13.911 1.00 75.19 86 ILE A C 1
ATOM 708 O O . ILE A 1 86 ? 5.894 9.992 -13.278 1.00 75.19 86 ILE A O 1
ATOM 712 N N . VAL A 1 87 ? 7.583 11.475 -13.383 1.00 74.31 87 VAL A N 1
ATOM 713 C CA . VAL A 1 87 ? 8.046 11.271 -12.007 1.00 74.31 87 VAL A CA 1
ATOM 714 C C . VAL A 1 87 ? 6.948 11.605 -11.001 1.00 74.31 87 VAL A C 1
ATOM 716 O O . VAL A 1 87 ? 6.704 10.811 -10.097 1.00 74.31 87 VAL A O 1
ATOM 719 N N . ASN A 1 88 ? 6.249 12.726 -11.171 1.00 75.06 88 ASN A N 1
ATOM 720 C CA . ASN A 1 88 ? 5.168 13.133 -10.277 1.00 75.06 88 ASN A CA 1
ATOM 721 C C . ASN A 1 88 ? 3.981 12.167 -10.347 1.00 75.06 88 ASN A C 1
ATOM 723 O O . ASN A 1 88 ? 3.507 11.733 -9.303 1.00 75.06 88 ASN A O 1
ATOM 727 N N . LYS A 1 89 ? 3.570 11.729 -11.545 1.00 79.44 89 LYS A N 1
ATOM 728 C CA . LYS A 1 89 ? 2.518 10.706 -11.696 1.00 79.44 89 LYS A CA 1
ATOM 729 C C . LYS A 1 89 ? 2.899 9.374 -11.054 1.00 79.44 89 LYS A C 1
ATOM 731 O O . LYS A 1 89 ? 2.071 8.736 -10.410 1.00 79.44 89 LYS A O 1
ATOM 736 N N . LEU A 1 90 ? 4.150 8.941 -11.215 1.00 72.12 90 LEU A N 1
ATOM 737 C CA . LEU A 1 90 ? 4.646 7.726 -10.569 1.00 72.12 90 LEU A CA 1
ATOM 738 C C . LEU A 1 90 ? 4.641 7.880 -9.052 1.00 72.12 90 LEU A C 1
ATOM 740 O O . LEU A 1 90 ? 4.126 7.007 -8.362 1.00 72.12 90 LEU A O 1
ATOM 744 N N . LYS A 1 91 ? 5.151 9.003 -8.538 1.00 71.06 91 LYS A N 1
ATOM 745 C CA . LYS A 1 91 ? 5.099 9.329 -7.113 1.00 71.06 91 LYS A CA 1
ATOM 746 C C . LYS A 1 91 ? 3.662 9.266 -6.598 1.00 71.06 91 LYS A C 1
ATOM 748 O O . LYS A 1 91 ? 3.421 8.544 -5.640 1.00 71.06 91 LYS A O 1
ATOM 753 N N . GLU A 1 92 ? 2.706 9.928 -7.249 1.00 71.75 92 GLU A N 1
ATOM 754 C CA . GLU A 1 92 ? 1.281 9.898 -6.881 1.00 71.75 92 GLU A CA 1
ATOM 755 C C . GLU A 1 92 ? 0.708 8.476 -6.833 1.00 71.75 92 GLU A C 1
ATOM 757 O O . GLU A 1 92 ? 0.081 8.109 -5.841 1.00 71.75 92 GLU A O 1
ATOM 762 N N . LEU A 1 93 ? 0.978 7.646 -7.846 1.00 71.44 93 LEU A N 1
ATOM 763 C CA . LEU A 1 93 ? 0.523 6.250 -7.883 1.00 71.44 93 LEU A CA 1
ATOM 764 C C . LEU A 1 93 ? 1.113 5.410 -6.743 1.00 71.44 93 LEU A C 1
ATOM 766 O O . LEU A 1 93 ? 0.428 4.559 -6.168 1.00 71.44 93 LEU A O 1
ATOM 770 N N . VAL A 1 94 ? 2.385 5.635 -6.403 1.00 65.19 94 VAL A N 1
ATOM 771 C CA . VAL A 1 94 ? 3.012 4.962 -5.261 1.00 65.19 94 VAL A CA 1
ATOM 772 C C . VAL A 1 94 ? 2.474 5.510 -3.946 1.00 65.19 94 VAL A C 1
ATOM 774 O O . VAL A 1 94 ? 2.222 4.719 -3.047 1.00 65.19 94 VAL A O 1
ATOM 777 N N . TYR A 1 95 ? 2.218 6.813 -3.825 1.00 65.75 95 TYR A N 1
ATOM 778 C CA . TYR A 1 95 ? 1.581 7.396 -2.643 1.00 65.75 95 TYR A CA 1
ATOM 779 C C . TYR A 1 95 ? 0.168 6.852 -2.419 1.00 65.75 95 TYR A C 1
ATOM 781 O O . TYR A 1 95 ? -0.203 6.577 -1.280 1.00 65.75 95 TYR A O 1
ATOM 789 N N . GLU A 1 96 ? -0.613 6.668 -3.483 1.00 66.94 96 GLU A N 1
ATOM 790 C CA . GLU A 1 96 ? -1.965 6.114 -3.401 1.00 66.94 96 GLU A CA 1
ATOM 791 C C . GLU A 1 96 ? -1.950 4.662 -2.907 1.00 66.94 96 GLU A C 1
ATOM 793 O O . GLU A 1 96 ? -2.725 4.297 -2.022 1.00 66.94 96 GLU A O 1
ATOM 798 N N . LYS A 1 97 ? -1.037 3.835 -3.433 1.00 62.66 97 LYS A N 1
ATOM 799 C CA . LYS A 1 97 ? -0.949 2.409 -3.073 1.00 62.66 97 LYS A CA 1
ATOM 800 C C . LYS A 1 97 ? -0.149 2.130 -1.804 1.00 62.66 97 LYS A C 1
ATOM 802 O O . LYS A 1 97 ? -0.422 1.157 -1.107 1.00 62.66 97 LYS A O 1
ATOM 807 N N . PHE A 1 98 ? 0.845 2.959 -1.515 1.00 58.41 98 PHE A N 1
ATOM 808 C CA . PHE A 1 98 ? 1.859 2.740 -0.491 1.00 58.41 98 PHE A CA 1
ATOM 809 C C . PHE A 1 98 ? 2.200 4.046 0.235 1.00 58.41 98 PHE A C 1
ATOM 811 O O . PHE A 1 98 ? 3.359 4.455 0.321 1.00 58.41 98 PHE A O 1
ATOM 818 N N . ALA A 1 99 ? 1.181 4.685 0.815 1.00 56.81 99 ALA A N 1
ATOM 819 C CA . ALA A 1 99 ? 1.305 5.937 1.567 1.00 56.81 99 ALA A CA 1
ATOM 820 C C . ALA A 1 99 ? 2.383 5.915 2.675 1.00 56.81 99 ALA A C 1
ATOM 822 O O . ALA A 1 99 ? 2.857 6.964 3.103 1.00 56.81 99 ALA A O 1
ATOM 823 N N . THR A 1 100 ? 2.782 4.729 3.141 1.00 57.59 100 THR A N 1
ATOM 824 C CA . THR A 1 100 ? 3.792 4.523 4.186 1.00 57.59 100 THR A CA 1
ATOM 825 C C . THR A 1 100 ? 5.233 4.399 3.676 1.00 57.59 100 THR A C 1
ATOM 827 O O . THR A 1 100 ? 6.133 4.408 4.502 1.00 57.59 100 THR A O 1
ATOM 830 N N . LEU A 1 101 ? 5.496 4.252 2.369 1.00 50.38 101 LEU A N 1
ATOM 831 C CA . LEU A 1 101 ? 6.863 4.010 1.858 1.00 50.38 101 LEU A CA 1
ATOM 832 C C . LEU A 1 101 ? 7.746 5.267 1.788 1.00 50.38 101 LEU A C 1
ATOM 834 O O . LEU A 1 101 ? 8.963 5.150 1.717 1.00 50.38 101 LEU A O 1
ATOM 838 N N . PHE A 1 102 ? 7.155 6.460 1.835 1.00 51.84 102 PHE A N 1
ATOM 839 C CA . PHE A 1 102 ? 7.870 7.738 1.719 1.00 51.84 102 PHE A CA 1
ATOM 840 C C . PHE A 1 102 ? 7.744 8.582 2.992 1.00 51.84 102 PHE A C 1
ATOM 842 O O . PHE A 1 102 ? 7.510 9.788 2.938 1.00 51.84 102 PHE A O 1
ATOM 849 N N . GLN A 1 103 ? 7.854 7.927 4.149 1.00 51.91 103 GLN A N 1
ATOM 850 C CA . GLN A 1 103 ? 7.692 8.528 5.477 1.00 51.91 103 GLN A CA 1
ATOM 851 C C . GLN A 1 103 ? 8.667 9.686 5.773 1.00 51.91 103 GLN A C 1
ATOM 853 O O . GLN A 1 103 ? 8.337 10.530 6.615 1.00 51.91 103 GLN A O 1
ATOM 858 N N . ASP A 1 104 ? 9.779 9.782 5.030 1.00 47.84 104 ASP A N 1
ATOM 859 C CA . ASP A 1 104 ? 10.932 10.603 5.418 1.00 47.84 104 ASP A CA 1
ATOM 860 C C . ASP A 1 104 ? 11.273 11.791 4.497 1.00 47.84 104 ASP A C 1
ATOM 862 O O . ASP A 1 104 ? 12.165 12.555 4.852 1.00 47.84 104 ASP A O 1
ATOM 866 N N . GLN A 1 105 ? 10.615 11.993 3.341 1.00 48.38 105 GLN A N 1
ATOM 867 C CA . GLN A 1 105 ? 11.162 12.916 2.320 1.00 48.38 105 GLN A CA 1
ATOM 868 C C . GLN A 1 105 ? 10.326 14.118 1.851 1.00 48.38 105 GLN A C 1
ATOM 870 O O . GLN A 1 105 ? 10.832 14.845 1.005 1.00 48.38 105 GLN A O 1
ATOM 875 N N . GLU A 1 106 ? 9.148 14.442 2.399 1.00 45.75 106 GLU A N 1
ATOM 876 C CA . GLU A 1 106 ? 8.567 15.775 2.118 1.00 45.75 106 GLU A CA 1
ATOM 877 C C . GLU A 1 106 ? 7.877 16.455 3.312 1.00 45.75 106 GLU A C 1
ATOM 879 O O . GLU A 1 106 ? 7.152 15.799 4.076 1.00 45.75 106 GLU A O 1
ATOM 884 N N . PRO A 1 107 ? 8.060 17.785 3.463 1.00 51.81 107 PRO A N 1
ATOM 885 C CA . PRO A 1 107 ? 7.305 18.590 4.403 1.00 51.81 107 PRO A CA 1
ATOM 886 C C . PRO A 1 107 ? 5.889 18.852 3.859 1.00 51.81 107 PRO A C 1
ATOM 888 O O . PRO A 1 107 ? 5.692 19.303 2.739 1.00 51.81 107 PRO A O 1
ATOM 891 N N . GLU A 1 108 ? 4.902 18.572 4.710 1.00 53.62 108 GLU A N 1
ATOM 892 C CA . GLU A 1 108 ? 3.526 19.089 4.647 1.00 53.62 108 GLU A CA 1
ATOM 893 C C . GLU A 1 108 ? 2.614 18.665 3.481 1.00 53.62 108 GLU A C 1
ATOM 895 O O . GLU A 1 108 ? 1.904 19.474 2.892 1.00 53.62 108 GLU A O 1
ATOM 900 N N . ASN A 1 109 ? 2.451 17.358 3.252 1.00 56.00 109 ASN A N 1
ATOM 901 C CA . ASN A 1 109 ? 1.188 16.890 2.668 1.00 56.00 109 ASN A CA 1
ATOM 902 C C . ASN A 1 109 ? 0.078 16.920 3.754 1.00 56.00 109 ASN A C 1
ATOM 904 O O . ASN A 1 109 ? 0.189 16.206 4.757 1.00 56.00 109 ASN A O 1
ATOM 908 N N . PRO A 1 110 ? -1.026 17.680 3.602 1.00 58.91 110 PRO A N 1
ATOM 909 C CA . PRO A 1 110 ? -2.092 17.758 4.608 1.00 58.91 110 PRO A CA 1
ATOM 910 C C . PRO A 1 110 ? -2.778 16.405 4.868 1.00 58.91 110 PRO A C 1
ATOM 912 O O . PRO A 1 110 ? -3.238 16.141 5.984 1.00 58.91 110 PRO A O 1
ATOM 915 N N . LYS A 1 111 ? -2.791 15.495 3.882 1.00 53.59 111 LYS A N 1
ATOM 916 C CA . LYS A 1 111 ? -3.262 14.112 4.074 1.00 53.59 111 LYS A CA 1
ATOM 917 C C . LYS A 1 111 ? -2.280 13.300 4.930 1.00 53.59 111 LYS A C 1
ATOM 919 O O . LYS A 1 111 ? -2.725 12.527 5.779 1.00 53.59 111 LYS A O 1
ATOM 924 N N . LEU A 1 112 ? -0.972 13.531 4.779 1.00 54.62 112 LEU A N 1
ATOM 925 C CA . LEU A 1 112 ? 0.084 12.926 5.602 1.00 54.62 112 LEU A CA 1
ATOM 926 C C . LEU A 1 112 ? 0.055 13.460 7.037 1.00 54.62 112 LEU A C 1
ATOM 928 O O . LEU A 1 112 ? 0.138 12.678 7.978 1.00 54.62 112 LEU A O 1
ATOM 932 N N . ALA A 1 113 ? -0.126 14.769 7.227 1.00 57.66 113 ALA A N 1
ATOM 933 C CA . ALA A 1 113 ? -0.260 15.370 8.552 1.00 57.66 113 ALA A CA 1
ATOM 934 C C . ALA A 1 113 ? -1.470 14.798 9.308 1.00 57.66 113 ALA A C 1
ATOM 936 O O . ALA A 1 113 ? -1.385 14.491 10.498 1.00 57.66 113 ALA A O 1
ATOM 937 N N . ASN A 1 114 ? -2.589 14.586 8.609 1.00 63.66 114 ASN A N 1
ATOM 938 C CA . ASN A 1 114 ? -3.770 13.943 9.182 1.00 63.66 114 ASN A CA 1
ATOM 939 C C . ASN A 1 114 ? -3.510 12.462 9.517 1.00 63.66 114 ASN A C 1
ATOM 941 O O . ASN A 1 114 ? -3.903 11.995 10.584 1.00 63.66 114 ASN A O 1
ATOM 945 N N . ALA A 1 115 ? -2.801 11.726 8.654 1.00 53.97 115 ALA A N 1
ATOM 946 C CA . ALA A 1 115 ? -2.400 10.345 8.927 1.00 53.97 115 ALA A CA 1
ATOM 947 C C . ALA A 1 115 ? -1.464 10.243 10.147 1.00 53.97 115 ALA A C 1
ATOM 949 O O . ALA A 1 115 ? -1.756 9.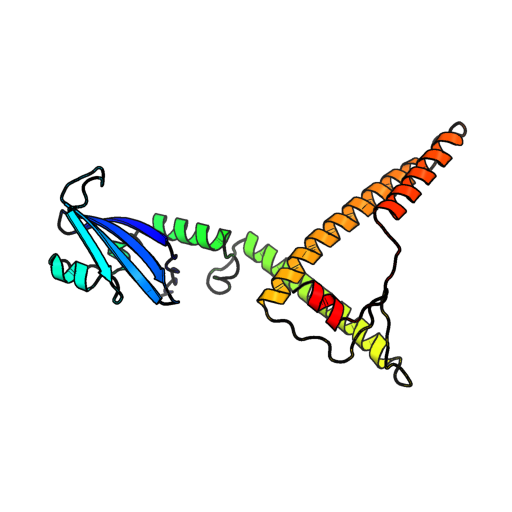467 11.054 1.00 53.97 115 ALA A O 1
ATOM 950 N N . LYS A 1 116 ? -0.429 11.093 10.240 1.00 59.75 116 LYS A N 1
ATOM 951 C CA . LYS A 1 116 ? 0.483 11.182 11.397 1.00 59.75 116 LYS A CA 1
ATOM 952 C C . LYS A 1 116 ? -0.262 11.543 12.686 1.00 59.75 116 LYS A C 1
ATOM 954 O O . LYS A 1 116 ? -0.027 10.929 13.721 1.00 59.75 116 LYS A O 1
ATOM 959 N N . LYS A 1 117 ? -1.216 12.484 12.636 1.00 70.31 117 LYS A N 1
ATOM 960 C CA . LYS A 1 117 ? -2.079 12.810 13.788 1.00 70.31 117 LYS A CA 1
ATOM 961 C C . LYS A 1 117 ? -2.945 11.623 14.208 1.00 70.31 117 LYS A C 1
ATOM 963 O O . LYS A 1 117 ? -3.074 11.369 15.404 1.00 70.31 117 LYS A O 1
ATOM 968 N N . LYS A 1 118 ? -3.515 10.875 13.258 1.00 68.38 118 LYS A N 1
ATOM 969 C CA . LYS A 1 118 ? -4.307 9.667 13.547 1.00 68.38 118 LYS A CA 1
ATOM 970 C C . LYS A 1 118 ? -3.449 8.554 14.147 1.00 68.38 118 LYS A C 1
ATOM 972 O O . LYS A 1 118 ? -3.874 7.928 15.113 1.00 68.38 118 LYS A O 1
ATOM 977 N N . GLU A 1 119 ? -2.246 8.351 13.623 1.00 59.34 119 GLU A N 1
ATOM 978 C CA . GLU A 1 119 ? -1.274 7.388 14.143 1.00 59.34 119 GLU A CA 1
ATOM 979 C C . GLU A 1 119 ? -0.823 7.751 15.562 1.00 59.34 119 GLU A C 1
ATOM 981 O O . GLU A 1 119 ? -0.912 6.919 16.461 1.00 59.34 119 GLU A O 1
ATOM 986 N N . ALA A 1 120 ? -0.426 9.005 15.797 1.00 69.12 120 ALA A N 1
ATOM 987 C CA . ALA A 1 120 ? -0.054 9.496 17.121 1.00 69.12 120 ALA A CA 1
ATOM 988 C C . ALA A 1 120 ? -1.213 9.360 18.122 1.00 69.12 120 ALA A C 1
ATOM 990 O O . ALA A 1 120 ? -1.021 8.857 19.227 1.00 69.12 120 ALA A O 1
ATOM 991 N N . THR A 1 121 ? -2.434 9.731 17.716 1.00 73.19 121 THR A N 1
ATOM 992 C CA . THR A 1 121 ? -3.647 9.561 18.537 1.00 73.19 121 THR A CA 1
ATOM 993 C C . THR A 1 121 ? -3.856 8.099 18.920 1.00 73.19 121 THR A C 1
ATOM 995 O O . THR A 1 121 ? -4.140 7.786 20.077 1.00 73.19 121 THR A O 1
ATOM 998 N N . LEU A 1 122 ? -3.689 7.190 17.959 1.00 66.81 122 LEU A N 1
ATOM 999 C CA . LEU A 1 122 ? -3.839 5.762 18.187 1.00 66.81 122 LEU A CA 1
ATOM 1000 C C . LEU A 1 122 ? -2.737 5.218 19.096 1.00 66.81 122 LEU A C 1
ATOM 1002 O O . LEU A 1 122 ? -3.052 4.491 20.031 1.00 66.81 122 LEU A O 1
ATOM 1006 N N . ARG A 1 123 ? -1.479 5.623 18.898 1.00 68.25 123 ARG A N 1
ATOM 1007 C CA . ARG A 1 123 ? -0.358 5.257 19.772 1.00 68.25 123 ARG A CA 1
ATOM 1008 C C . ARG A 1 123 ? -0.610 5.699 21.214 1.00 68.25 123 ARG A C 1
ATOM 1010 O O . ARG A 1 123 ? -0.431 4.902 22.128 1.00 68.25 123 ARG A O 1
ATOM 1017 N N . CYS A 1 124 ? -1.089 6.926 21.422 1.00 74.06 124 CYS A N 1
ATOM 1018 C CA . CYS A 1 124 ? -1.462 7.419 22.749 1.00 74.06 124 CYS A CA 1
ATOM 1019 C C . CYS A 1 124 ? -2.671 6.677 23.343 1.00 74.06 124 CYS A C 1
ATOM 1021 O O . CYS A 1 124 ? -2.737 6.486 24.553 1.00 74.06 124 CYS A O 1
ATOM 1023 N N . SER A 1 125 ? -3.645 6.258 22.527 1.00 72.12 125 SER A N 1
ATOM 1024 C CA . SER A 1 125 ? -4.756 5.417 22.998 1.00 72.12 125 SER A CA 1
ATOM 1025 C C . SER A 1 125 ? -4.266 4.044 23.440 1.00 72.12 125 SER A C 1
ATOM 1027 O O . SER A 1 125 ? -4.588 3.624 24.541 1.00 72.12 125 SER A O 1
ATOM 1029 N N . LEU A 1 126 ? -3.454 3.383 22.611 1.00 69.44 126 LEU A N 1
ATOM 1030 C CA . LEU A 1 126 ? -2.905 2.061 22.900 1.00 69.44 126 LEU A CA 1
ATOM 1031 C C . LEU A 1 126 ? -2.025 2.083 24.149 1.00 69.44 126 LEU A C 1
ATOM 1033 O O . LEU A 1 126 ? -2.147 1.191 24.975 1.00 69.44 126 LEU A O 1
ATOM 1037 N N . LYS A 1 127 ? -1.202 3.125 24.323 1.00 75.25 127 LYS A N 1
ATOM 1038 C CA . LYS A 1 127 ? -0.402 3.306 25.538 1.00 75.25 127 LYS A CA 1
ATOM 1039 C C . LYS A 1 127 ? -1.282 3.435 26.787 1.00 75.25 127 LYS A C 1
ATOM 1041 O O . LYS A 1 127 ? -1.030 2.745 27.760 1.00 75.25 127 LYS A O 1
ATOM 1046 N N . ARG A 1 128 ? -2.342 4.252 26.745 1.00 76.88 128 ARG A N 1
ATOM 1047 C CA . ARG A 1 128 ? -3.290 4.377 27.871 1.00 76.88 128 ARG A CA 1
ATOM 1048 C C . ARG A 1 128 ? -4.026 3.075 28.169 1.00 76.88 128 ARG A C 1
ATOM 1050 O O . ARG A 1 128 ? -4.305 2.783 29.323 1.00 76.88 128 ARG A O 1
ATOM 1057 N N . ASP A 1 129 ? -4.395 2.321 27.139 1.00 73.12 129 ASP A N 1
ATOM 1058 C CA . ASP A 1 129 ? -5.066 1.035 27.328 1.00 73.12 129 ASP A CA 1
ATOM 1059 C C . ASP A 1 129 ? -4.098 -0.023 27.880 1.00 73.12 129 ASP A C 1
ATOM 1061 O O . ASP A 1 129 ? -4.501 -0.807 28.732 1.00 73.12 129 ASP A O 1
ATOM 1065 N N . GLN A 1 130 ? -2.822 0.012 27.483 1.00 69.25 130 GLN A N 1
ATOM 1066 C CA . GLN A 1 130 ? -1.760 -0.780 28.105 1.00 69.25 130 GLN A CA 1
ATOM 1067 C C . GLN A 1 130 ? -1.576 -0.408 29.581 1.00 69.25 130 GLN A C 1
ATOM 1069 O O . GLN A 1 130 ? -1.619 -1.292 30.421 1.00 69.25 130 GLN A O 1
ATOM 1074 N N . GLU A 1 131 ? -1.451 0.880 29.910 1.00 76.25 131 GLU A N 1
ATOM 1075 C CA . GLU A 1 131 ? -1.295 1.346 31.297 1.00 76.25 131 GLU A CA 1
ATOM 1076 C C . GLU A 1 131 ? -2.459 0.886 32.190 1.00 76.25 131 GLU A C 1
ATOM 1078 O O . GLU A 1 131 ? -2.230 0.436 33.306 1.00 76.25 131 GLU A O 1
ATOM 1083 N N . LYS A 1 132 ? -3.705 0.918 31.691 1.00 77.94 132 LYS A N 1
ATOM 1084 C CA . LYS A 1 132 ? -4.863 0.366 32.420 1.00 77.94 132 LYS A CA 1
ATOM 1085 C C . LYS A 1 132 ? -4.737 -1.133 32.665 1.00 77.94 132 LYS A C 1
ATOM 1087 O O . LYS A 1 132 ? -5.119 -1.599 33.731 1.00 77.94 132 LYS A O 1
ATOM 1092 N N . ILE A 1 133 ? -4.275 -1.888 31.667 1.00 71.00 133 ILE A N 1
ATOM 1093 C CA . ILE A 1 133 ? -4.059 -3.330 31.812 1.00 71.00 133 ILE A CA 1
ATOM 1094 C C . ILE A 1 133 ? -2.976 -3.563 32.860 1.00 71.00 133 ILE A C 1
ATOM 1096 O O . ILE A 1 133 ? -3.212 -4.336 33.777 1.00 71.00 133 ILE A O 1
ATOM 1100 N N . ASP A 1 134 ? -1.852 -2.853 32.775 1.00 70.62 134 ASP A N 1
ATOM 1101 C CA . ASP A 1 134 ? -0.753 -2.967 33.730 1.00 70.62 134 ASP A CA 1
ATOM 1102 C C . ASP A 1 134 ? -1.246 -2.675 35.157 1.00 70.62 134 ASP A C 1
ATOM 1104 O O . ASP A 1 134 ? -1.014 -3.487 36.044 1.00 70.62 134 ASP A O 1
ATOM 1108 N N . THR A 1 135 ? -2.024 -1.609 35.385 1.00 74.81 135 THR A N 1
ATOM 1109 C CA . THR A 1 135 ? -2.647 -1.341 36.697 1.00 74.81 135 THR A CA 1
ATOM 1110 C C . THR A 1 135 ? -3.512 -2.509 37.183 1.00 74.81 135 THR A C 1
ATOM 1112 O O . THR A 1 135 ? -3.368 -2.939 38.321 1.00 74.81 135 THR A O 1
ATOM 1115 N N . ILE A 1 136 ? -4.365 -3.076 36.324 1.00 70.00 136 ILE A N 1
ATOM 1116 C CA . ILE A 1 136 ? -5.223 -4.216 36.689 1.00 70.00 136 ILE A CA 1
ATOM 1117 C C . ILE A 1 136 ? -4.393 -5.470 36.997 1.00 70.00 136 ILE A C 1
ATOM 1119 O O . ILE A 1 136 ? -4.759 -6.239 37.882 1.00 70.00 136 ILE A O 1
ATOM 1123 N N . LEU A 1 137 ? -3.298 -5.703 36.271 1.00 66.44 137 LEU A N 1
ATOM 1124 C CA . LEU A 1 137 ? -2.410 -6.841 36.510 1.00 66.44 137 LEU A CA 1
ATOM 1125 C C . LEU A 1 137 ? -1.626 -6.669 37.824 1.00 66.44 137 LEU A C 1
ATOM 1127 O O . LEU A 1 137 ? -1.560 -7.612 38.605 1.00 66.44 137 LEU A O 1
ATOM 1131 N N . TYR A 1 138 ? -1.084 -5.474 38.087 1.00 63.06 138 TYR A N 1
ATOM 1132 C CA . TYR A 1 138 ? -0.256 -5.176 39.264 1.00 63.06 138 TYR A CA 1
ATOM 1133 C C . TYR A 1 138 ? -1.055 -4.990 40.564 1.00 63.06 138 TYR A C 1
ATOM 1135 O O . TYR A 1 138 ? -0.527 -5.256 41.636 1.00 63.06 138 TYR A O 1
ATOM 1143 N N . GLU A 1 139 ? -2.318 -4.556 40.517 1.00 61.09 139 GLU A N 1
ATOM 1144 C CA . GLU A 1 139 ? -3.154 -4.436 41.727 1.00 61.09 139 GLU A CA 1
ATOM 1145 C C . GLU A 1 139 ? -3.675 -5.797 42.243 1.00 61.09 139 GLU A C 1
ATOM 1147 O O . GLU A 1 139 ? -4.113 -5.890 43.387 1.00 61.09 139 GLU A O 1
ATOM 1152 N N . ASN A 1 140 ? -3.609 -6.868 41.439 1.00 57.72 140 ASN A N 1
ATOM 1153 C CA . ASN A 1 140 ? -4.132 -8.207 41.765 1.00 57.72 140 ASN A CA 1
ATOM 1154 C C . ASN A 1 140 ? -3.027 -9.216 42.160 1.00 57.72 140 ASN A C 1
ATOM 1156 O O . ASN A 1 140 ? -3.126 -10.411 41.859 1.00 57.72 140 ASN A O 1
ATOM 1160 N N . ASP A 1 141 ? -1.971 -8.733 42.817 1.00 54.16 141 ASP A N 1
ATOM 1161 C CA . ASP A 1 141 ? -0.649 -9.376 42.935 1.00 54.16 141 ASP A CA 1
ATOM 1162 C C . ASP A 1 141 ? -0.562 -10.630 43.834 1.00 54.16 141 ASP A C 1
ATOM 1164 O O . ASP A 1 141 ? 0.529 -11.136 44.072 1.00 54.16 141 ASP A O 1
ATOM 1168 N N . GLU A 1 142 ? -1.675 -11.191 44.326 1.00 53.44 142 GLU A N 1
ATOM 1169 C CA . GLU A 1 142 ? -1.601 -12.372 45.210 1.00 53.44 142 GLU A CA 1
ATOM 1170 C C . GLU A 1 142 ? -2.211 -13.675 44.667 1.00 53.44 142 GLU A C 1
ATOM 1172 O O . GLU A 1 142 ? -2.019 -14.709 45.302 1.00 53.44 142 GLU A O 1
ATOM 1177 N N . ASN A 1 143 ? -2.888 -13.713 43.503 1.00 54.72 143 ASN A N 1
ATOM 1178 C CA . ASN A 1 143 ? -3.345 -15.003 42.925 1.00 54.72 143 ASN A CA 1
ATOM 1179 C C . ASN A 1 143 ? -3.856 -14.957 41.464 1.00 54.72 143 ASN A C 1
ATOM 1181 O O . ASN A 1 143 ? -4.837 -15.612 41.103 1.00 54.72 143 ASN A O 1
ATOM 1185 N N . SER A 1 144 ? -3.245 -14.155 40.593 1.00 55.94 144 SER A N 1
ATOM 1186 C CA . SER A 1 144 ? -3.842 -13.793 39.299 1.00 55.94 144 SER A CA 1
ATOM 1187 C C . SER A 1 144 ? -3.239 -14.506 38.080 1.00 55.94 144 SER A C 1
ATOM 1189 O O . SER A 1 144 ? -2.861 -13.879 37.095 1.00 55.94 144 SER A O 1
ATOM 1191 N N . GLU A 1 145 ? -3.218 -15.843 38.068 1.00 56.50 145 GLU A N 1
ATOM 1192 C CA . GLU A 1 145 ? -2.836 -16.580 36.846 1.00 56.50 145 GLU A CA 1
ATOM 1193 C C . GLU A 1 145 ? -3.816 -16.340 35.676 1.00 56.50 145 GLU A C 1
ATOM 1195 O O . GLU A 1 145 ? -3.446 -16.530 34.519 1.00 56.50 145 GLU A O 1
ATOM 1200 N N . ASN A 1 146 ? -5.045 -15.872 35.949 1.00 58.31 146 ASN A N 1
ATOM 1201 C CA . ASN A 1 146 ? -6.103 -15.704 34.949 1.00 58.31 146 ASN A CA 1
ATOM 1202 C C . ASN A 1 146 ? -6.916 -14.415 35.152 1.00 58.31 146 ASN A C 1
ATOM 1204 O O . ASN A 1 146 ? -7.985 -14.432 35.762 1.00 58.31 146 ASN A O 1
ATOM 1208 N N . ILE A 1 147 ? -6.449 -13.295 34.594 1.00 65.31 147 ILE A N 1
ATOM 1209 C CA . ILE A 1 147 ? -7.227 -12.048 34.563 1.00 65.31 147 ILE A CA 1
ATOM 1210 C C . ILE A 1 147 ? -8.104 -12.026 33.312 1.00 65.31 147 ILE A C 1
ATOM 1212 O O . ILE A 1 147 ? -7.615 -12.094 32.182 1.00 65.31 147 ILE A O 1
ATOM 1216 N N . ILE A 1 148 ? -9.419 -11.933 33.522 1.00 64.94 148 ILE A N 1
ATOM 1217 C CA . ILE A 1 148 ? -10.412 -11.874 32.449 1.00 64.94 148 ILE A CA 1
ATOM 1218 C C . ILE A 1 148 ? -10.900 -10.434 32.283 1.00 64.94 148 ILE A C 1
ATOM 1220 O O . ILE A 1 148 ? -11.602 -9.899 33.139 1.00 64.94 148 ILE A O 1
ATOM 1224 N N . LEU A 1 149 ? -10.595 -9.831 31.134 1.00 63.94 149 LEU A N 1
ATOM 1225 C CA . LEU A 1 149 ? -11.071 -8.507 30.741 1.00 63.94 149 LEU A CA 1
ATOM 1226 C C . LEU A 1 149 ? -12.076 -8.631 29.601 1.00 63.94 149 LEU A C 1
ATOM 1228 O O . LEU A 1 149 ? -11.733 -9.047 28.498 1.00 63.94 149 LEU A O 1
ATOM 1232 N N . HIS A 1 150 ? -13.335 -8.270 29.867 1.00 64.69 150 HIS A N 1
ATOM 1233 C CA . HIS A 1 150 ? -14.430 -8.342 28.887 1.00 64.69 150 HIS A CA 1
ATOM 1234 C C . HIS A 1 150 ? -14.559 -9.715 28.190 1.00 64.69 150 HIS A C 1
ATOM 1236 O O . HIS A 1 150 ? -14.900 -9.791 27.013 1.00 64.69 150 HIS A O 1
ATOM 1242 N N . GLY A 1 151 ? -14.273 -10.804 28.913 1.00 63.81 151 GLY A N 1
ATOM 1243 C CA . GLY A 1 151 ? -14.287 -12.167 28.370 1.00 63.81 151 GLY A CA 1
ATOM 1244 C C . GLY A 1 151 ? -12.977 -12.622 27.727 1.00 63.81 151 GLY A C 1
ATOM 1245 O O . GLY A 1 151 ? -12.864 -13.777 27.344 1.00 63.81 151 GLY A O 1
ATOM 1246 N N . ILE A 1 152 ? -11.962 -11.768 27.629 1.00 63.09 152 ILE A N 1
ATOM 1247 C CA . ILE A 1 152 ? -10.642 -12.157 27.129 1.00 63.09 152 ILE A CA 1
ATOM 1248 C C . ILE A 1 152 ? -9.748 -12.474 28.324 1.00 63.09 152 ILE A C 1
ATOM 1250 O O . ILE A 1 152 ? -9.552 -11.626 29.191 1.00 63.09 152 ILE A O 1
ATOM 1254 N N . GLN A 1 153 ? -9.200 -13.685 28.365 1.00 70.75 153 GLN A N 1
ATOM 1255 C CA . GLN A 1 153 ? -8.162 -14.055 29.323 1.00 70.75 153 GLN A CA 1
ATOM 1256 C C . GLN A 1 153 ? -6.833 -13.454 28.853 1.00 70.75 153 GLN A C 1
ATOM 1258 O O . GLN A 1 153 ? -6.337 -13.777 27.768 1.00 70.75 153 GLN A O 1
ATOM 1263 N N . VAL A 1 154 ? -6.280 -12.547 29.653 1.00 66.19 154 VAL A N 1
ATOM 1264 C CA . VAL A 1 154 ? -5.081 -11.785 29.301 1.00 66.19 154 VAL A CA 1
ATOM 1265 C C . VAL A 1 154 ? -3.838 -12.469 29.856 1.00 66.19 154 VAL A C 1
ATOM 1267 O O . VAL A 1 154 ? -3.742 -12.746 31.045 1.00 66.19 154 VAL A O 1
ATOM 1270 N N . GLU A 1 155 ? -2.877 -12.737 28.972 1.00 67.06 155 GLU A N 1
ATOM 1271 C CA . GLU A 1 155 ? -1.576 -13.310 29.326 1.00 67.06 155 GLU A CA 1
ATOM 1272 C C . GLU A 1 155 ? -0.582 -12.202 29.709 1.00 67.06 155 GLU A C 1
ATOM 1274 O O . GLU A 1 155 ? -0.457 -11.203 28.997 1.00 67.06 155 GLU A O 1
ATOM 1279 N N . SER A 1 156 ? 0.184 -12.417 30.781 1.00 63.38 156 SER A N 1
ATOM 1280 C CA . SER A 1 156 ? 1.111 -11.431 31.362 1.00 63.38 156 SER A CA 1
ATOM 1281 C C . SER A 1 156 ? 2.220 -10.952 30.418 1.00 63.38 156 SER A C 1
ATOM 1283 O O . SER A 1 156 ? 2.656 -9.809 30.503 1.00 63.38 156 SER A O 1
ATOM 1285 N N . ARG A 1 157 ? 2.686 -11.796 29.488 1.00 62.34 157 ARG A N 1
ATOM 1286 C CA . ARG A 1 157 ? 3.769 -11.436 28.550 1.00 62.34 157 ARG A CA 1
ATOM 1287 C C . ARG A 1 157 ? 3.282 -10.812 27.242 1.00 62.34 157 ARG A C 1
ATOM 1289 O O . ARG A 1 157 ? 4.110 -10.374 26.443 1.00 62.34 157 ARG A O 1
ATOM 1296 N N . GLY A 1 158 ? 1.966 -10.767 27.014 1.00 64.44 158 GLY A N 1
ATOM 1297 C CA . GLY A 1 158 ? 1.392 -10.397 25.723 1.00 64.44 158 GLY A CA 1
ATOM 1298 C C . GLY A 1 158 ? 1.960 -11.227 24.560 1.00 64.44 158 GLY A C 1
ATOM 1299 O O . GLY A 1 158 ? 2.772 -12.136 24.725 1.00 64.44 158 GLY A O 1
ATOM 1300 N N . LYS A 1 159 ? 1.543 -10.913 23.332 1.00 68.75 159 LYS A N 1
ATOM 1301 C CA . LYS A 1 159 ? 2.115 -11.525 22.126 1.00 68.75 159 LYS A CA 1
ATOM 1302 C C . LYS A 1 159 ? 2.744 -10.450 21.262 1.00 68.75 159 LYS A C 1
ATOM 1304 O O . LYS A 1 159 ? 2.064 -9.513 20.846 1.00 68.75 159 LYS A O 1
ATOM 1309 N N . LEU A 1 160 ? 4.026 -10.611 20.945 1.00 70.25 160 LEU A N 1
ATOM 1310 C CA . LEU A 1 160 ? 4.700 -9.725 20.006 1.00 70.25 160 LEU A CA 1
ATOM 1311 C C . LEU A 1 160 ? 4.142 -9.957 18.594 1.00 70.25 160 LEU A C 1
ATOM 1313 O O . LEU A 1 160 ? 4.145 -11.079 18.080 1.00 70.25 160 LEU A O 1
ATOM 1317 N N . LEU A 1 161 ? 3.649 -8.892 17.964 1.00 69.06 161 LEU A N 1
ATOM 1318 C CA . LEU A 1 161 ? 3.119 -8.925 16.604 1.00 69.06 161 LEU A CA 1
ATOM 1319 C C . LEU A 1 161 ? 4.133 -8.343 15.621 1.00 69.06 161 LEU A C 1
ATOM 1321 O O . LEU A 1 161 ? 4.765 -7.323 15.891 1.00 69.06 161 LEU A O 1
ATOM 1325 N N . SER A 1 162 ? 4.265 -8.970 14.449 1.00 76.25 162 SER A N 1
ATOM 1326 C CA . SER A 1 162 ? 5.053 -8.387 13.363 1.00 76.25 162 SER A CA 1
ATOM 1327 C C . SER A 1 162 ? 4.336 -7.165 12.767 1.00 76.25 162 SER A C 1
ATOM 1329 O O . SER A 1 162 ? 3.103 -7.112 12.794 1.00 76.25 162 SER A O 1
ATOM 1331 N N . PRO A 1 163 ? 5.058 -6.209 12.151 1.00 70.56 163 PRO A N 1
ATOM 1332 C CA . PRO A 1 163 ? 4.453 -4.986 11.613 1.00 70.56 163 PRO A CA 1
ATOM 1333 C C . PRO A 1 163 ? 3.266 -5.234 10.669 1.00 70.56 163 PRO A C 1
ATOM 1335 O O . PRO A 1 163 ? 2.222 -4.599 10.798 1.00 70.56 163 PRO A O 1
ATOM 1338 N N . LYS A 1 164 ? 3.378 -6.224 9.772 1.00 68.38 164 LYS A N 1
ATOM 1339 C CA . LYS A 1 164 ? 2.305 -6.607 8.837 1.00 68.38 164 LYS A CA 1
ATOM 1340 C C . LYS A 1 164 ? 1.049 -7.094 9.568 1.00 68.38 164 LYS A C 1
ATOM 1342 O O . LYS A 1 164 ? -0.066 -6.738 9.203 1.00 68.38 164 LYS A O 1
ATOM 1347 N N . LYS A 1 165 ? 1.235 -7.893 10.619 1.00 70.75 165 LYS A N 1
ATOM 1348 C CA . LYS A 1 165 ? 0.152 -8.442 11.443 1.00 70.75 165 LYS A CA 1
ATOM 1349 C C . LYS A 1 165 ? -0.554 -7.342 12.239 1.00 70.75 165 LYS A C 1
ATOM 1351 O O . LYS A 1 165 ? -1.781 -7.312 12.288 1.00 70.75 165 LYS A O 1
ATOM 1356 N N . THR A 1 166 ? 0.210 -6.385 12.762 1.00 70.88 166 THR A N 1
ATOM 1357 C CA . THR A 1 166 ? -0.319 -5.190 13.432 1.00 70.88 166 THR A CA 1
ATOM 1358 C C . THR A 1 166 ? -1.168 -4.339 12.486 1.00 70.88 166 THR A C 1
ATOM 1360 O O . THR A 1 166 ? -2.280 -3.957 12.841 1.00 70.88 166 THR A O 1
ATOM 1363 N N . GLN A 1 167 ? -0.704 -4.100 11.255 1.00 67.06 167 GLN A N 1
ATOM 1364 C CA . GLN A 1 167 ? -1.459 -3.329 10.257 1.00 67.06 167 GLN A CA 1
ATOM 1365 C C . GLN A 1 167 ? -2.803 -3.985 9.902 1.00 67.06 167 GLN A C 1
ATOM 1367 O O . GLN A 1 167 ? -3.833 -3.311 9.890 1.00 67.06 167 GLN A O 1
ATOM 1372 N N . VAL A 1 168 ? -2.818 -5.303 9.670 1.00 71.19 168 VAL A N 1
ATOM 1373 C CA . VAL A 1 168 ? -4.057 -6.055 9.391 1.00 71.19 168 VAL A CA 1
ATOM 1374 C C . VAL A 1 168 ? -5.039 -5.951 10.561 1.00 71.19 168 VAL A C 1
ATOM 1376 O O . VAL A 1 168 ? -6.230 -5.709 10.353 1.00 71.19 168 VAL A O 1
ATOM 1379 N N . LEU A 1 169 ? -4.546 -6.078 11.796 1.00 70.44 169 LEU A N 1
ATOM 1380 C CA . LEU A 1 169 ? -5.366 -5.950 12.999 1.00 70.44 169 LEU A CA 1
ATOM 1381 C C . LEU A 1 169 ? -5.993 -4.552 13.124 1.00 70.44 169 LEU A C 1
ATOM 1383 O O . LEU A 1 169 ? -7.169 -4.427 13.467 1.00 70.44 169 LEU A O 1
ATOM 1387 N N . MET A 1 170 ? -5.236 -3.499 12.806 1.00 70.38 170 MET A N 1
ATOM 1388 C CA . MET A 1 170 ? -5.729 -2.117 12.832 1.00 70.38 170 MET A CA 1
ATOM 1389 C C . MET A 1 170 ? -6.868 -1.891 11.830 1.00 70.38 170 MET A C 1
ATOM 1391 O O . MET A 1 170 ? -7.848 -1.227 12.173 1.00 70.38 170 MET A O 1
ATOM 1395 N N . LEU A 1 171 ? -6.771 -2.457 10.621 1.00 68.62 171 LEU A N 1
ATOM 1396 C CA . LEU A 1 171 ? -7.829 -2.370 9.607 1.00 68.62 171 LEU A CA 1
ATOM 1397 C C . LEU A 1 171 ? -9.113 -3.063 10.080 1.00 68.62 171 LEU A C 1
ATOM 1399 O O . LEU A 1 171 ? -10.170 -2.429 10.107 1.00 68.62 171 LEU A O 1
ATOM 1403 N N . LYS A 1 172 ? -9.004 -4.311 10.557 1.00 72.94 172 LYS A N 1
ATOM 1404 C CA . LYS A 1 172 ? -10.145 -5.075 11.096 1.00 72.94 172 LYS A CA 1
ATOM 1405 C C . LYS A 1 172 ? -10.810 -4.359 12.278 1.00 72.94 172 LYS A C 1
ATOM 1407 O O . LYS A 1 172 ? -12.033 -4.288 12.355 1.00 72.94 172 LYS A O 1
ATOM 1412 N N . ASN A 1 173 ? -10.023 -3.767 13.179 1.00 72.25 173 ASN A N 1
ATOM 1413 C CA . ASN A 1 173 ? -10.555 -3.006 14.313 1.00 72.25 173 ASN A CA 1
ATOM 1414 C C . ASN A 1 173 ? -11.323 -1.750 13.862 1.00 72.25 173 ASN A C 1
ATOM 1416 O O . ASN A 1 173 ? -12.365 -1.420 14.424 1.00 72.25 173 ASN A O 1
ATOM 1420 N N . MET A 1 174 ? -10.844 -1.045 12.831 1.00 71.44 174 MET A N 1
ATOM 1421 C CA . MET A 1 174 ? -11.565 0.108 12.283 1.00 71.44 174 MET A CA 1
ATOM 1422 C C . MET A 1 174 ? -12.912 -0.286 11.674 1.00 71.44 174 MET A C 1
ATOM 1424 O O . MET A 1 174 ? -13.898 0.419 11.890 1.00 71.44 174 MET A O 1
ATOM 1428 N N . GLU A 1 175 ? -12.970 -1.395 10.940 1.00 72.69 175 GLU A N 1
ATOM 1429 C CA . GLU A 1 175 ? -14.231 -1.939 10.426 1.00 72.69 175 GLU A CA 1
ATOM 1430 C C . GLU A 1 175 ? -15.171 -2.313 11.570 1.00 72.69 175 GLU A C 1
ATOM 1432 O O . GLU A 1 175 ? -16.318 -1.873 11.596 1.00 72.69 175 GLU A O 1
ATOM 1437 N N . HIS A 1 176 ? -14.660 -3.016 12.580 1.00 74.31 176 HIS A N 1
ATOM 1438 C CA . HIS A 1 176 ? -15.458 -3.424 13.728 1.00 74.31 176 HIS A CA 1
ATOM 1439 C C . HIS A 1 176 ? -16.015 -2.229 14.516 1.00 74.31 176 HIS A C 1
ATOM 1441 O O . HIS A 1 176 ? -17.202 -2.200 14.838 1.00 74.31 176 HIS A O 1
ATOM 1447 N N . LYS A 1 177 ? -15.208 -1.183 14.751 1.00 73.81 177 LYS A N 1
ATOM 1448 C CA . LYS A 1 177 ? -15.669 0.062 15.388 1.00 73.81 177 LYS A CA 1
ATOM 1449 C C . LYS A 1 177 ? -16.762 0.757 14.582 1.00 73.81 177 LYS A C 1
ATOM 1451 O O . LYS A 1 177 ? -17.705 1.274 15.178 1.00 73.81 177 LYS A O 1
ATOM 1456 N N . LYS A 1 178 ? -16.660 0.771 13.248 1.00 76.31 178 LYS A N 1
ATOM 1457 C CA . LYS A 1 178 ? -17.718 1.316 12.382 1.00 76.31 178 LYS A CA 1
ATOM 1458 C C . LYS A 1 178 ? -19.007 0.510 12.526 1.00 76.31 178 LYS A C 1
ATOM 1460 O O . LYS A 1 178 ? -20.067 1.113 12.687 1.00 76.31 178 LYS A O 1
ATOM 1465 N N . THR A 1 179 ? -18.911 -0.818 12.537 1.00 76.88 179 THR A 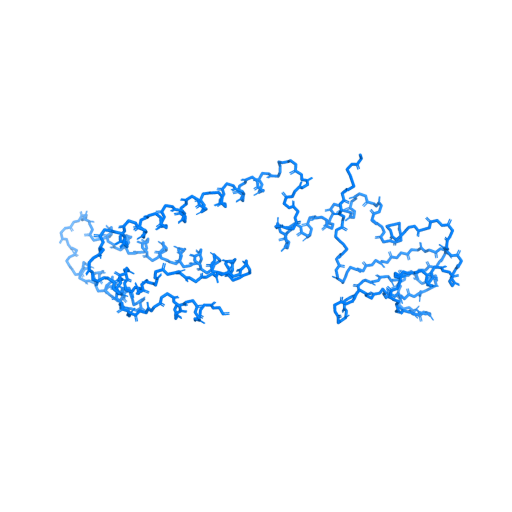N 1
ATOM 1466 C CA . THR A 1 179 ? -20.060 -1.710 12.729 1.00 76.88 179 THR A CA 1
ATOM 1467 C C . THR A 1 179 ? -20.720 -1.476 14.086 1.00 76.88 179 THR A C 1
ATOM 1469 O O . THR A 1 179 ? -21.903 -1.143 14.117 1.00 76.88 179 THR A O 1
ATOM 1472 N N . ILE A 1 180 ? -19.959 -1.510 15.187 1.00 77.62 180 ILE A N 1
ATOM 1473 C CA . ILE A 1 180 ? -20.468 -1.234 16.543 1.00 77.62 180 ILE A CA 1
ATOM 1474 C C . ILE A 1 180 ? -21.123 0.147 16.613 1.00 77.62 180 ILE A C 1
ATOM 1476 O O . ILE A 1 180 ? -22.213 0.295 17.159 1.00 77.62 180 ILE A O 1
ATOM 1480 N N . TYR A 1 181 ? -20.480 1.175 16.055 1.00 78.94 181 TYR A N 1
ATOM 1481 C CA . TYR A 1 181 ? -21.036 2.526 16.050 1.00 78.94 181 TYR A CA 1
ATOM 1482 C C . TYR A 1 181 ? -22.367 2.589 15.292 1.00 78.94 181 TYR A C 1
ATOM 1484 O O . TYR A 1 181 ? -23.324 3.188 15.782 1.00 78.94 181 TYR A O 1
ATOM 1492 N N . SER A 1 182 ? -22.451 1.946 14.122 1.00 80.69 182 SER A N 1
ATOM 1493 C CA . SER A 1 182 ? -23.686 1.889 13.333 1.00 80.69 182 SER A CA 1
ATOM 1494 C C . SER A 1 182 ? -24.812 1.170 14.081 1.00 80.69 182 SER A C 1
ATOM 1496 O O . SER A 1 182 ? -25.920 1.693 14.157 1.00 80.69 182 SER A O 1
ATOM 1498 N N . GLN A 1 183 ? -24.507 0.043 14.729 1.00 80.25 183 GLN A N 1
ATOM 1499 C CA . GLN A 1 183 ? -25.455 -0.735 15.525 1.00 80.25 183 GLN A CA 1
ATOM 1500 C C . GLN A 1 183 ? -25.934 0.054 16.746 1.00 80.25 183 GLN A C 1
ATOM 1502 O O . GLN A 1 183 ? -27.135 0.172 16.981 1.00 80.25 183 GLN A O 1
ATOM 1507 N N . ASN A 1 184 ? -25.016 0.691 17.477 1.00 78.81 184 ASN A N 1
ATOM 1508 C CA . ASN A 1 184 ? -25.357 1.548 18.611 1.00 78.81 184 ASN A CA 1
ATOM 1509 C C . ASN A 1 184 ? -26.208 2.749 18.192 1.00 78.81 184 ASN A C 1
ATOM 1511 O O . ASN A 1 184 ? -27.100 3.148 18.937 1.00 78.81 184 ASN A O 1
ATOM 1515 N N . ARG A 1 185 ? -25.979 3.312 16.998 1.00 83.69 185 ARG A N 1
ATOM 1516 C CA . ARG A 1 185 ? -26.826 4.371 16.440 1.00 83.69 185 ARG A CA 1
ATOM 1517 C C . ARG A 1 185 ? -28.237 3.857 16.159 1.00 83.69 185 ARG A C 1
ATOM 1519 O O . ARG A 1 185 ? -29.185 4.515 16.573 1.00 83.69 185 ARG A O 1
ATOM 1526 N N . THR A 1 186 ? -28.381 2.687 15.535 1.00 81.06 186 THR A N 1
ATOM 1527 C CA . THR A 1 186 ? -29.690 2.052 15.298 1.00 81.06 186 THR A CA 1
ATOM 1528 C C . THR A 1 186 ? -30.425 1.801 16.612 1.00 81.06 186 THR A C 1
ATOM 1530 O O . THR A 1 186 ? -31.570 2.222 16.762 1.00 81.06 186 THR A O 1
ATOM 1533 N N . ILE A 1 187 ? -29.751 1.216 17.607 1.00 80.50 187 ILE A N 1
ATOM 1534 C CA . ILE A 1 187 ? -30.316 0.985 18.943 1.00 80.50 187 ILE A CA 1
ATOM 1535 C C . ILE A 1 187 ? -30.711 2.309 19.602 1.00 80.50 187 ILE A C 1
ATOM 1537 O O . ILE A 1 187 ? -31.780 2.396 20.203 1.00 80.50 187 ILE A O 1
ATOM 1541 N N . LYS A 1 188 ? -29.885 3.355 19.487 1.00 83.56 188 LYS A N 1
ATOM 1542 C CA . LYS A 1 188 ? -30.194 4.680 20.031 1.00 83.56 188 LYS A CA 1
ATOM 1543 C C . LYS A 1 188 ? -31.442 5.271 19.377 1.00 83.56 188 LYS A C 1
ATOM 1545 O O . LYS A 1 188 ? -32.329 5.704 20.098 1.00 83.56 188 LYS A O 1
ATOM 1550 N N . THR A 1 189 ? -31.556 5.223 18.051 1.00 82.88 189 THR A N 1
ATOM 1551 C CA . THR A 1 189 ? -32.743 5.699 17.326 1.00 82.88 189 THR A CA 1
ATOM 1552 C C . THR A 1 189 ? -33.993 4.901 17.697 1.00 82.88 189 THR A C 1
ATOM 1554 O O . THR A 1 189 ? -35.056 5.486 17.892 1.00 82.88 189 THR A O 1
ATOM 1557 N N . LEU A 1 190 ? -33.882 3.577 17.844 1.00 77.38 190 LEU A N 1
ATOM 1558 C CA . LEU A 1 190 ? -34.986 2.739 18.318 1.00 77.38 190 LEU A CA 1
ATOM 1559 C C . LEU A 1 190 ? -35.389 3.104 19.754 1.00 77.38 190 LEU A C 1
ATOM 1561 O O . LEU A 1 190 ? -36.575 3.200 20.040 1.00 77.38 190 LEU A O 1
ATOM 1565 N N . LYS A 1 191 ? -34.425 3.377 20.641 1.00 75.69 191 LYS A N 1
ATOM 1566 C CA . LYS A 1 191 ? -34.684 3.830 22.017 1.00 75.69 191 LYS A CA 1
ATOM 1567 C C . LYS A 1 191 ? -35.291 5.232 22.074 1.00 75.69 191 LYS A C 1
ATOM 1569 O O . LYS A 1 191 ? -36.203 5.452 22.857 1.00 75.69 191 LYS A O 1
ATOM 1574 N N . GLU A 1 192 ? -34.838 6.166 21.242 1.00 78.25 192 GLU A N 1
ATOM 1575 C CA . GLU A 1 192 ? -35.392 7.523 21.148 1.00 78.25 192 GLU A CA 1
ATOM 1576 C C . GLU A 1 192 ? -36.858 7.507 20.691 1.00 78.25 192 GLU A C 1
ATOM 1578 O O . GLU A 1 192 ? -37.649 8.293 21.200 1.00 78.25 192 GLU A O 1
ATOM 1583 N N . LYS A 1 193 ? -37.246 6.558 19.824 1.00 72.06 193 LYS A N 1
ATOM 1584 C CA . LYS A 1 193 ? -38.650 6.311 19.444 1.00 72.06 193 LYS A CA 1
ATOM 1585 C C . LYS A 1 193 ? -39.520 5.746 20.580 1.00 72.06 193 LYS A C 1
ATOM 1587 O O . LYS A 1 193 ? -40.734 5.749 20.446 1.00 72.06 193 LYS A O 1
ATOM 1592 N N . ILE A 1 194 ? -38.929 5.261 21.678 1.00 66.94 194 ILE A N 1
ATOM 1593 C CA . ILE A 1 194 ? -39.649 4.772 22.873 1.00 66.94 194 ILE A CA 1
ATOM 1594 C C . ILE A 1 194 ? -39.910 5.913 23.884 1.00 66.94 194 ILE A C 1
ATOM 1596 O O . ILE A 1 194 ? -40.762 5.776 24.767 1.00 66.94 194 ILE A O 1
ATOM 1600 N N . THR A 1 195 ? -39.185 7.032 23.783 1.00 58.09 195 THR A N 1
ATOM 1601 C CA . THR A 1 195 ? -39.275 8.192 24.692 1.00 58.09 195 THR A CA 1
ATOM 1602 C C . THR A 1 195 ? -40.393 9.141 24.203 1.00 58.09 195 THR A C 1
ATOM 1604 O O . THR A 1 195 ? -40.491 9.381 23.003 1.00 58.09 195 THR A O 1
ATOM 1607 N N . PRO A 1 196 ? -41.294 9.639 25.072 1.00 56.22 196 PRO A N 1
ATOM 1608 C CA . PRO A 1 196 ? -42.721 9.787 24.755 1.00 56.22 196 PRO A CA 1
ATOM 1609 C C . PRO A 1 196 ? -43.078 10.998 23.877 1.00 56.22 196 PRO A C 1
ATOM 1611 O O . PRO A 1 196 ? -42.470 12.062 23.992 1.00 56.22 196 PRO A O 1
ATOM 1614 N N . LYS A 1 197 ? -44.157 10.857 23.086 1.00 56.50 197 LYS A N 1
ATOM 1615 C CA . LYS A 1 197 ? -44.946 11.992 22.570 1.00 56.50 197 LYS A CA 1
ATOM 1616 C C . LYS A 1 197 ? -46.436 11.970 22.941 1.00 56.50 197 LYS A C 1
ATOM 1618 O O . LYS A 1 197 ? -46.964 13.064 23.010 1.00 56.50 197 LYS A O 1
ATOM 1623 N N . ASN A 1 198 ? -47.085 10.819 23.198 1.00 54.06 198 ASN A N 1
ATOM 1624 C CA . ASN A 1 198 ? -48.486 10.694 23.673 1.00 54.06 198 ASN A CA 1
ATOM 1625 C C . ASN A 1 198 ? -48.795 9.274 24.228 1.00 54.06 198 ASN A C 1
ATOM 1627 O O . ASN A 1 198 ? -48.041 8.339 23.966 1.00 54.06 198 ASN A O 1
ATOM 1631 N N . GLU A 1 199 ? -49.899 9.109 24.976 1.00 54.81 199 GLU A N 1
ATOM 1632 C CA . GLU A 1 199 ? -50.306 7.870 25.687 1.00 54.81 199 GLU A CA 1
ATOM 1633 C C . GLU A 1 199 ? -50.887 6.745 24.800 1.00 54.81 199 GLU A C 1
ATOM 1635 O O . GLU A 1 199 ? -51.019 5.609 25.253 1.00 54.81 199 GLU A O 1
ATOM 1640 N N . THR A 1 200 ? -51.173 6.998 23.521 1.00 54.81 200 THR A N 1
ATOM 1641 C CA . THR A 1 200 ? -51.773 6.028 22.578 1.00 54.81 200 THR A CA 1
ATOM 1642 C C . THR A 1 200 ? -50.820 4.924 22.077 1.00 54.81 200 THR A C 1
ATOM 1644 O O . THR A 1 200 ? -51.169 4.175 21.171 1.00 54.81 200 THR A O 1
ATOM 1647 N N . ASP A 1 201 ? -49.621 4.795 22.652 1.00 55.03 201 ASP A N 1
ATOM 1648 C CA . ASP A 1 201 ? -48.454 4.164 22.008 1.00 55.03 201 ASP A CA 1
ATOM 1649 C C . ASP A 1 201 ? -47.971 2.855 22.684 1.00 55.03 201 ASP A C 1
ATOM 1651 O O . ASP A 1 201 ? -46.824 2.426 22.525 1.00 55.03 201 ASP A O 1
ATOM 1655 N N . ILE A 1 202 ? -48.824 2.213 23.492 1.00 59.00 202 ILE A N 1
ATOM 1656 C CA . ILE A 1 202 ? -48.445 1.047 24.318 1.00 59.00 202 ILE A CA 1
ATOM 1657 C C . ILE A 1 202 ? -48.087 -0.188 23.464 1.00 59.00 202 ILE A C 1
ATOM 1659 O O . ILE A 1 202 ? -47.094 -0.860 23.766 1.00 59.00 202 ILE A O 1
ATOM 1663 N N . ASP A 1 203 ? -48.827 -0.468 22.384 1.00 61.00 203 ASP A N 1
ATOM 1664 C CA . ASP A 1 203 ? -48.541 -1.604 21.490 1.00 61.00 203 ASP A CA 1
ATOM 1665 C C . ASP A 1 203 ? -47.283 -1.374 20.636 1.00 61.00 203 ASP A C 1
ATOM 1667 O O . ASP A 1 203 ? -46.400 -2.237 20.600 1.00 61.00 203 ASP A O 1
ATOM 1671 N N . ASN A 1 204 ? -47.108 -0.169 20.079 1.00 66.12 204 ASN A N 1
ATOM 1672 C CA . ASN A 1 204 ? -45.885 0.227 19.364 1.00 66.12 204 ASN A CA 1
ATOM 1673 C C . ASN A 1 204 ? -44.640 0.104 20.253 1.00 66.12 204 ASN A C 1
ATOM 1675 O O . ASN A 1 204 ? -43.586 -0.366 19.824 1.00 66.12 204 ASN A O 1
ATOM 1679 N N . LYS A 1 205 ? -44.750 0.458 21.538 1.00 66.19 205 LYS A N 1
ATOM 1680 C CA . LYS A 1 205 ? -43.656 0.313 22.507 1.00 66.19 205 LYS A CA 1
ATOM 1681 C C . LYS A 1 205 ? -43.260 -1.146 22.733 1.00 66.19 205 LYS A C 1
ATOM 1683 O O . LYS A 1 205 ? -42.074 -1.437 22.924 1.00 66.19 205 LYS A O 1
ATOM 1688 N N . ARG A 1 206 ? -44.225 -2.071 22.737 1.00 74.44 206 ARG A N 1
ATOM 1689 C CA . ARG A 1 206 ? -43.965 -3.512 22.874 1.00 74.44 206 ARG A CA 1
ATOM 1690 C C . ARG A 1 206 ? -43.282 -4.066 21.626 1.00 74.44 206 ARG A C 1
ATOM 1692 O O . ARG A 1 206 ? -42.351 -4.861 21.751 1.00 74.44 206 ARG A O 1
ATOM 1699 N N . GLU A 1 207 ? -43.702 -3.613 20.453 1.00 74.69 207 GLU A N 1
ATOM 1700 C CA . GLU A 1 207 ? -43.137 -4.012 19.166 1.00 74.69 207 GLU A CA 1
ATOM 1701 C C . GLU A 1 207 ? -41.703 -3.489 18.978 1.00 74.69 207 GLU A C 1
ATOM 1703 O O . GLU A 1 207 ? -40.798 -4.263 18.671 1.00 74.69 207 GLU A O 1
ATOM 1708 N N . ILE A 1 208 ? -41.435 -2.223 19.313 1.00 70.94 208 ILE A N 1
ATOM 1709 C CA . ILE A 1 208 ? -40.080 -1.650 19.257 1.00 70.94 208 ILE A CA 1
ATOM 1710 C C . ILE A 1 208 ? -39.142 -2.324 20.275 1.00 70.94 208 ILE A C 1
ATOM 1712 O O . ILE A 1 208 ? -37.978 -2.577 19.964 1.00 70.94 208 ILE A O 1
ATOM 1716 N N . LYS A 1 209 ? -39.625 -2.692 21.473 1.00 76.81 209 LYS A N 1
ATOM 1717 C CA . LYS A 1 209 ? -38.834 -3.490 22.432 1.00 76.81 209 LYS A CA 1
ATOM 1718 C C . LYS A 1 209 ? -38.456 -4.866 21.875 1.00 76.81 209 LYS A C 1
ATOM 1720 O O . LYS A 1 209 ? -37.323 -5.294 22.088 1.00 76.81 209 LYS A O 1
ATOM 1725 N N . LYS A 1 210 ? -39.367 -5.537 21.158 1.00 82.38 210 LYS A N 1
ATOM 1726 C CA . LYS A 1 210 ? -39.064 -6.799 20.463 1.00 82.38 210 LYS A CA 1
ATOM 1727 C C . LYS A 1 210 ? -38.025 -6.594 19.362 1.00 82.38 210 LYS A C 1
ATOM 1729 O O . LYS A 1 210 ? -37.091 -7.376 19.288 1.00 82.38 210 LYS A O 1
ATOM 1734 N N . LEU A 1 211 ? -38.126 -5.521 18.573 1.00 79.25 211 LEU A N 1
ATOM 1735 C CA . LEU A 1 211 ? -37.129 -5.200 17.543 1.00 79.25 211 LEU A CA 1
ATOM 1736 C C . LEU A 1 211 ? -35.731 -4.974 18.138 1.00 79.25 211 LEU A C 1
ATOM 1738 O O . LEU A 1 211 ? -34.750 -5.463 17.592 1.00 79.25 211 LEU A O 1
ATOM 1742 N N . VAL A 1 212 ? -35.630 -4.296 19.288 1.00 74.75 212 VAL A N 1
ATOM 1743 C CA . VAL A 1 212 ? -34.348 -4.127 19.996 1.00 74.75 212 VAL A CA 1
ATOM 1744 C C . VAL A 1 212 ? -33.802 -5.465 20.504 1.00 74.75 212 VAL A C 1
ATOM 1746 O O . VAL A 1 212 ? -32.607 -5.710 20.374 1.00 74.75 212 VAL A O 1
ATOM 1749 N N . ALA A 1 213 ? -34.649 -6.327 21.074 1.00 77.75 213 ALA A N 1
ATOM 1750 C CA . ALA A 1 213 ? -34.233 -7.648 21.548 1.00 77.75 213 ALA A CA 1
ATOM 1751 C C . ALA A 1 213 ? -33.773 -8.553 20.393 1.00 77.75 213 ALA A C 1
ATOM 1753 O O . ALA A 1 213 ? -32.716 -9.169 20.495 1.00 77.75 213 ALA A O 1
ATOM 1754 N N . ASN A 1 214 ? -34.507 -8.551 19.276 1.00 82.75 214 ASN A N 1
ATOM 1755 C CA . ASN A 1 214 ? -34.145 -9.288 18.068 1.00 82.75 214 ASN A CA 1
ATOM 1756 C C . ASN A 1 214 ? -32.814 -8.797 17.488 1.00 82.75 214 ASN A C 1
ATOM 1758 O O . ASN A 1 214 ? -31.977 -9.617 17.142 1.00 82.75 214 ASN A O 1
ATOM 1762 N N . GLU A 1 215 ? -32.574 -7.482 17.429 1.00 75.81 215 GLU A N 1
ATOM 1763 C CA . GLU A 1 215 ? -31.290 -6.946 16.952 1.00 75.81 215 GLU A CA 1
ATOM 1764 C C . GLU A 1 215 ? -30.131 -7.365 17.879 1.00 75.81 215 GLU A C 1
ATOM 1766 O O . GLU A 1 215 ? -29.043 -7.689 17.412 1.00 75.81 215 GLU A O 1
ATOM 1771 N N . ILE A 1 216 ? -30.354 -7.412 19.198 1.00 72.69 216 ILE A N 1
ATOM 1772 C CA . ILE A 1 216 ? -29.358 -7.893 20.170 1.00 72.69 216 ILE A CA 1
ATOM 1773 C C . ILE A 1 216 ? -29.059 -9.386 19.967 1.00 72.69 216 ILE A C 1
ATOM 1775 O O . ILE A 1 216 ? -27.889 -9.776 19.976 1.00 72.69 216 ILE A O 1
ATOM 1779 N N . GLU A 1 217 ? -30.088 -10.208 19.765 1.00 78.12 217 GLU A N 1
ATOM 1780 C CA . GLU A 1 217 ? -29.972 -11.657 19.576 1.00 78.12 217 GLU A CA 1
ATOM 1781 C C . GLU A 1 217 ? -29.355 -12.018 18.216 1.00 78.12 217 GLU A C 1
ATOM 1783 O O . GLU A 1 217 ? -28.354 -12.735 18.162 1.00 78.12 217 GLU A O 1
ATOM 1788 N N . GLU A 1 218 ? -29.876 -11.459 17.119 1.00 75.62 218 GLU A N 1
ATOM 1789 C CA . GLU A 1 218 ? -29.389 -11.694 15.754 1.00 75.62 218 GLU A CA 1
ATOM 1790 C C . GLU A 1 218 ? -27.918 -11.281 15.612 1.00 75.62 218 GLU A C 1
ATOM 1792 O O . GLU A 1 218 ? -27.121 -11.971 14.971 1.00 75.62 218 GLU A O 1
ATOM 1797 N N . LYS A 1 219 ? -27.528 -10.169 16.252 1.00 71.69 219 LYS A N 1
ATOM 1798 C CA . LYS A 1 219 ? -26.144 -9.676 16.238 1.00 71.69 219 LYS A CA 1
ATOM 1799 C C . LYS A 1 219 ? -25.278 -10.238 17.369 1.00 71.69 219 LYS A C 1
ATOM 1801 O O . LYS A 1 219 ? -24.111 -9.860 17.460 1.00 71.69 219 LYS A O 1
ATOM 1806 N N . LYS A 1 220 ? -25.811 -11.144 18.201 1.00 66.56 220 LYS A N 1
ATOM 1807 C CA . LYS A 1 220 ? -25.118 -11.798 19.330 1.00 66.56 220 LYS A CA 1
ATOM 1808 C C . LYS A 1 220 ? -24.417 -10.810 20.272 1.00 66.56 220 LYS A C 1
ATOM 1810 O O . LYS A 1 220 ? -23.328 -11.078 20.785 1.00 66.56 220 LYS A O 1
ATOM 1815 N N . LEU A 1 221 ? -25.039 -9.653 20.500 1.00 63.38 221 LEU A N 1
ATOM 1816 C CA . LEU A 1 221 ? -24.523 -8.565 21.334 1.00 63.38 221 LEU A CA 1
ATOM 1817 C C . LEU A 1 221 ? -24.658 -8.934 22.825 1.00 63.38 221 LEU A C 1
ATOM 1819 O O . LEU A 1 221 ? -25.496 -8.390 23.535 1.00 63.38 221 LEU A O 1
ATOM 1823 N N . GLY A 1 222 ? -23.861 -9.897 23.297 1.00 53.34 222 GLY A N 1
ATOM 1824 C CA . GLY A 1 222 ? -23.869 -10.343 24.699 1.00 53.34 222 GLY A CA 1
ATOM 1825 C C . GLY A 1 222 ? -23.423 -11.787 24.947 1.00 53.34 222 GLY A C 1
ATOM 1826 O O . GLY A 1 222 ? -23.298 -12.190 26.100 1.00 53.34 222 GLY A O 1
ATOM 1827 N N . SER A 1 223 ? -23.165 -12.576 23.900 1.00 56.19 223 SER A N 1
ATOM 1828 C CA . SER A 1 223 ? -22.669 -13.951 24.040 1.00 56.19 223 SER A CA 1
ATOM 1829 C C . SER A 1 223 ? -21.156 -13.949 24.288 1.00 56.19 223 SER A C 1
ATOM 1831 O O . SER A 1 223 ? -20.365 -14.092 23.359 1.00 56.19 223 SER A O 1
ATOM 1833 N N . THR A 1 224 ? -20.737 -13.736 25.534 1.00 55.59 224 THR A N 1
ATOM 1834 C CA . THR A 1 224 ? -19.311 -13.724 25.889 1.00 55.59 224 THR A CA 1
ATOM 1835 C C . THR A 1 224 ? -18.770 -15.154 25.959 1.00 55.59 224 THR A C 1
ATOM 1837 O O . THR A 1 224 ? -19.177 -15.932 26.817 1.00 55.59 224 THR A O 1
ATOM 1840 N N . ILE A 1 225 ? -17.839 -15.497 25.068 1.00 61.16 225 ILE A N 1
ATOM 1841 C CA . ILE A 1 225 ? -17.025 -16.719 25.153 1.00 61.16 225 ILE A CA 1
ATOM 1842 C C . ILE A 1 225 ? -15.664 -16.327 25.723 1.00 61.16 225 ILE A C 1
ATOM 1844 O O . ILE A 1 225 ? -15.067 -15.356 25.255 1.00 61.16 225 ILE A O 1
ATOM 1848 N N . PHE A 1 226 ? -15.174 -17.083 26.708 1.00 58.22 226 PHE A N 1
ATOM 1849 C CA . PHE A 1 226 ? -13.840 -16.869 27.259 1.00 58.22 226 PHE A CA 1
ATOM 1850 C C . PHE A 1 226 ? -12.760 -17.375 26.299 1.00 58.22 226 PHE A C 1
ATOM 1852 O O . PHE A 1 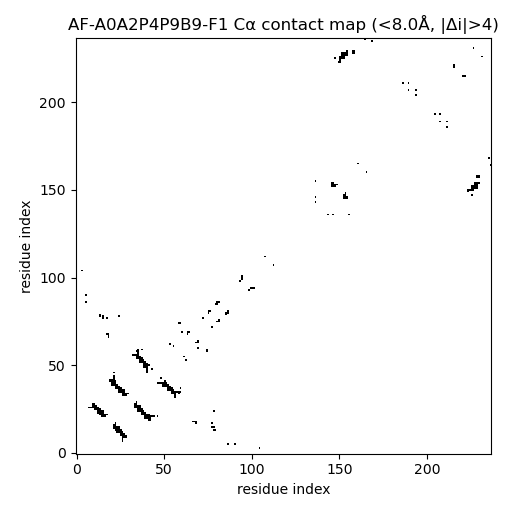226 ? -12.820 -18.515 25.842 1.00 58.22 226 PHE A O 1
ATOM 1859 N N . MET A 1 227 ? -11.775 -16.534 25.977 1.00 67.56 227 MET A N 1
ATOM 1860 C CA . MET A 1 227 ? -10.681 -16.892 25.068 1.00 67.56 227 MET A CA 1
ATOM 1861 C C . MET A 1 227 ? -9.378 -16.208 25.483 1.00 67.56 227 MET A C 1
ATOM 1863 O O . MET A 1 227 ? -9.394 -15.034 25.849 1.00 67.56 227 MET A O 1
ATOM 1867 N N . SER A 1 228 ? -8.247 -16.913 25.397 1.00 70.19 228 SER A N 1
ATOM 1868 C CA . SER A 1 228 ? -6.933 -16.317 25.659 1.00 70.19 228 SER A CA 1
ATOM 1869 C C . SER A 1 228 ? -6.511 -15.338 24.559 1.00 70.19 228 SER A C 1
ATOM 1871 O O . SER A 1 228 ? -6.840 -15.515 23.380 1.00 70.19 228 SER A O 1
ATOM 1873 N N . THR A 1 229 ? -5.720 -14.320 24.916 1.00 67.38 229 THR A N 1
ATOM 1874 C CA . THR A 1 229 ? -5.152 -13.363 23.948 1.00 67.38 229 THR A CA 1
ATOM 1875 C C . THR A 1 229 ? -4.378 -14.068 22.828 1.00 67.38 229 THR A C 1
ATOM 1877 O O . THR A 1 229 ? -4.464 -13.671 21.661 1.00 67.38 229 THR A O 1
ATOM 1880 N N . SER A 1 230 ? -3.642 -15.140 23.145 1.00 67.81 230 SER A N 1
ATOM 1881 C CA . SER A 1 230 ? -2.892 -15.923 22.157 1.00 67.81 230 SER A CA 1
ATOM 1882 C C . SER A 1 230 ? -3.798 -16.601 21.124 1.00 67.81 230 SER A C 1
ATOM 1884 O O . SER A 1 230 ? -3.483 -16.548 19.928 1.00 67.81 230 SER A O 1
ATOM 1886 N N . HIS A 1 231 ? -4.922 -17.169 21.571 1.00 68.31 231 HIS A N 1
ATOM 1887 C CA . HIS A 1 231 ? -5.908 -17.863 20.742 1.00 68.31 231 HIS A CA 1
ATOM 1888 C C . HIS A 1 231 ? -6.737 -16.884 19.896 1.00 68.31 231 HIS A C 1
ATOM 1890 O O . HIS A 1 231 ? -6.969 -17.109 18.708 1.00 68.31 231 HIS A O 1
ATOM 1896 N N . TYR A 1 232 ? -7.105 -15.733 20.461 1.00 72.62 232 TYR A N 1
ATOM 1897 C CA . TYR A 1 232 ? -7.766 -14.664 19.710 1.00 72.62 232 TYR A CA 1
ATOM 1898 C C . TYR A 1 232 ? -6.902 -14.184 18.538 1.00 72.62 232 TYR A C 1
ATOM 1900 O O . TYR A 1 232 ? -7.358 -14.078 17.397 1.00 72.62 232 TYR A O 1
ATOM 1908 N N . LEU A 1 233 ? -5.610 -13.962 18.794 1.00 65.81 233 LEU A N 1
ATOM 1909 C CA . LEU A 1 233 ? -4.677 -13.537 17.759 1.00 65.81 233 LEU A CA 1
ATOM 1910 C C . LEU A 1 233 ? -4.404 -14.634 16.723 1.00 65.81 233 LEU A C 1
ATOM 1912 O O . LEU A 1 233 ? -4.149 -14.291 15.576 1.00 65.81 233 LEU A O 1
ATOM 1916 N N . SER A 1 234 ? -4.462 -15.928 17.062 1.00 68.31 234 SER A N 1
ATOM 1917 C CA . SER A 1 234 ? -4.298 -16.988 16.051 1.00 68.31 234 SER A CA 1
ATOM 1918 C C . SER A 1 234 ? -5.461 -17.078 15.066 1.00 68.31 234 SER A C 1
ATOM 1920 O O . SER A 1 234 ? -5.249 -17.494 13.938 1.00 68.31 234 SER A O 1
ATOM 1922 N N . ILE A 1 235 ? -6.670 -16.665 15.453 1.00 68.69 235 ILE A N 1
ATOM 1923 C CA . ILE A 1 235 ? -7.826 -16.625 14.539 1.00 68.69 235 ILE A CA 1
ATOM 1924 C C . ILE A 1 235 ? -7.707 -15.452 13.551 1.00 68.69 235 ILE A C 1
ATOM 1926 O O . ILE A 1 235 ? -8.208 -15.496 12.428 1.00 68.69 235 ILE A O 1
ATOM 1930 N N . LEU A 1 236 ? -7.059 -14.366 13.969 1.00 59.91 236 LEU A N 1
ATOM 1931 C CA . LEU A 1 236 ? -6.978 -13.133 13.189 1.00 59.91 236 LEU A CA 1
ATOM 1932 C C . LEU A 1 236 ? -5.841 -13.096 12.160 1.00 59.91 236 LEU A C 1
ATOM 1934 O O . LEU A 1 236 ? -5.924 -12.257 11.251 1.00 59.91 236 LEU A O 1
ATOM 1938 N N . LEU A 1 237 ? -4.813 -13.935 12.337 1.00 55.06 237 LEU A N 1
ATOM 1939 C CA . LEU A 1 237 ? -3.493 -13.884 11.691 1.00 55.06 237 LEU A CA 1
ATOM 1940 C C . LEU A 1 237 ? -3.198 -15.101 10.826 1.00 55.06 237 LEU A C 1
ATOM 1942 O O . LEU A 1 237 ? -2.508 -14.878 9.807 1.00 55.06 237 LEU A O 1
#

Organism: Rhizophagus irregularis (strain DAOM 181602 / DAOM 197198 / MUCL 43194) (NCBI:txid747089)

Sequence (237 aa):
TDQSLIPLLLGYVVFTIAGKKRFKLSILESNNQLLFYWKEFGFDTLYTEKKAQGLERVAFHYMLKKYGLDSNNSIQYIFGLNVPEIVNKLKELVYEKFATLFQDQEPENPKLANAKKKEATLRCSLKRDQEKIDTILYENDENSENIILHGIQVESRGKLLSPKKTQVLMLKNMEHKKTIYSQNRTIKTLKEKITPKNETDIDNKREIKKLVANEIEEKKLGSTIFMSTSHYLSILL

Nearest PDB structures (foldseek):
  8cht-assembly4_D  TM=4.987E-01  e=1.042E-01  Homo sapiens
  8cht-assembly2_B  TM=4.906E-01  e=1.907E-01  Homo sapiens
  8chv-assembly1_C  TM=4.399E-01  e=1.107E-01  Homo sapiens
  8chv-assembly1_A  TM=5.326E-01  e=5.014E-01  Homo sapiens
  8chv-assembly1_B  TM=4.272E-01  e=2.428E-01  Homo sapiens

Secondary structure (DSSP, 8-state):
---------TT-EEEEEETTEEEEEEEEEETTEEEEEEEEEET-TTS-S--EEEEESSTTHHHHHHTT-TTT--HHHHTTTTSHHHHHHHHHHHHHH-TTTTTTS-S--HHHHHHHHHHHHHHHHHHHHHHHHHHHHHTTTTS-S-EEETTEEEPTT--PPPHHHHHHHHHHHHHHHHHHHHHHHHHHHHHHTTS-S-TT-HHHHHHHHHHHHHHHHHTTTT----EEHHHHHHHH-

Foldseek 3Di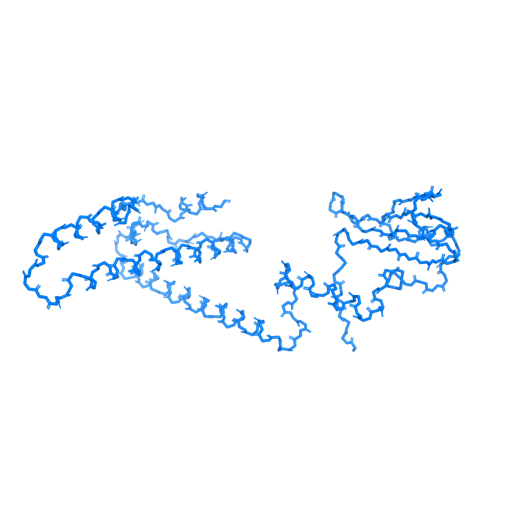:
DDPDDQDDDAFQWDWDAALQWIKIWGWHDDPNAIKIKMFTDRNDPPPPDTPDIDIDRVHCCVVCVVSVNNPDQDPCNRSVVVPVVVSVVSVVVCCVVPVPPPLDDDPDDVVVVVVVVVVVVVVVVVVVVVVVVVCVVVVVPPDPCFDADQQETEDPVADDDDPVLVVLVVVVVVVVVVVVVVLVVVLVVLVVVLPDDDDPCPVVNVVSVVVSVCSCVVVVVDPRHHYYSVRVSVVRD

Mean predicted aligned error: 19.51 Å